Protein 2XFA (pdb70)

B-factor: mean 69.0, std 29.47, range [19.37, 211.79]

Solvent-accessible surface area: 15181 Å² total; per-residue (Å²): 157,140,50,57,19,86,21,16,120,78,1,46,120,11,3,64,61,0,69,103,126,97,54,2,28,1,0,0,1,36,16,58,133,132,114,87,0,33,26,14,5,29,6,104,51,125,151,13,96,45,20,68,53,1,1,57,20,0,62,58,43,13,79,32,73,43,0,27,0,0,0,0,5,0,9,31,73,43,153,154,39,95,106,114,64,87,18,4,0,0,3,0,8,0,56,130,6,128,78,148,36,59,140,28,6,49,16,4,40,92,26,2,42,157,81,7,115,47,41,108,71,54,13,114,0,79,19,57,29,123,84,0,75,132,63,0,76,45,50,9,107,121,128,212,137,44,78,16,97,8,26,120,68,0,43,118,19,0,59,72,0,81,97,119,110,79,6,52,0,0,0,0,61,15,72,126,107,120,84,0,25,24,53,41,62,27,115,44,135,144,2,105,53,11,72,55,2,2,79,74,0,41,103,67,18,100,26,63,58,0,30,0,0,0,0,18,0,22,35,67,40,101,45,81,29,116,55,76,47,22,2,0,0,2,0,5,0,56,119,5,152,103,180,32,49,119,31,6,46,14,0,54,72,24,0,24,176,107,10,117,38,34,65,57,53,18,124,1,74,24,62,25,124,92,0,61,136,66,0,65,49,51,6,83,123,59

Radius of gyration: 21.53 Å; Cα contacts (8 Å, |Δi|>4): 501; chains: 2; bounding box: 41×53×59 Å

InterPro domains:
  IPR002108 Actin-depolymerising factor homology domain [PF00241] (4-127)
  IPR002108 Actin-depolymerising factor homology domain [PS51263] (4-141)
  IPR002108 Actin-depolymerising factor homology domain [SM00102] (9-137)
  IPR017904 ADF/Cofilin [PTHR11913] (2-128)
  IPR017904 ADF/Cofilin [cd11286] (3-135)
  IPR029006 ADF-H/Gelsolin-like domain superfamily [G3DSA:3.40.20.10] (1-143)

Foldseek 3Di:
DDDAAAEDPVLVVVLCCCVPVVQFFKWKWAGPPLHYIGTDDTHRPSVPA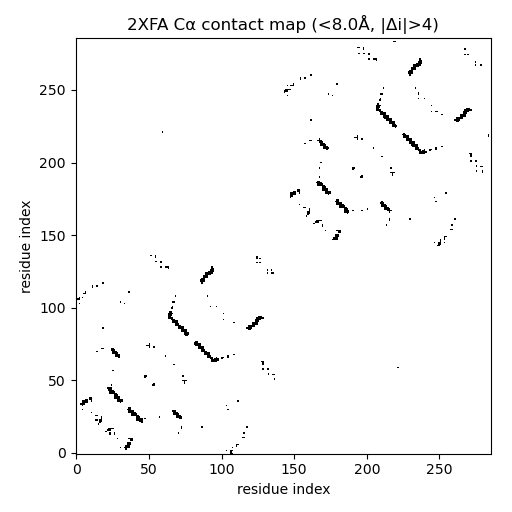DQLVVLVVVLVVDAQAAKIKMWGQGQDADVVGDGDTAIEIEIEAEPNHDPSHNVSSVVCVCNSVVSRPRHPYYYYDHYGSVCSSVVVVVVVVVD/DDADAAEDPVLQVVQVCCVPVVQFQKWKWAQPPLHHIDTDDTHNDPVCPAQLSVQVVVLVVDDQAAKIKMWGFHWADDVDDDIDTFIEIETEQEPRHDPVRNVHCVNCVCVSVVSYPGHPYYYYDYDGSVCRSVVVVVVRNVD

Secondary structure (DSSP, 8-state):
-----EE-HHHHHHHHHHHTS---SEEEEEEETTTEEEEEEEE--TT---HHHHHHHHHHT-BTTB-EEEEEEEEE--SS---EEEEEEEEE--TTS-HHHHHHHHHHHHHHHTT-TT-SEEEEE-S-GGGHHHHHHHHHHT-/-----EE-HHHHHHHHIIIII---SEEEEEEETTTEEEEEEEE--SS--SHHHHHHHHHTT-BTTB-EEEEEEEEE--SSS--EEEEEEEEE--SSS-HHHHHHHHHHHHHHHTT----SEEEEE-S-GGGHHHHHHHHHHT-

Structure (mmCIF, N/CA/C/O backbone):
data_2XFA
#
_entry.id   2XFA
#
_cell.length_a   111.580
_cell.length_b   57.900
_cell.length_c   40.490
_cell.angle_alpha   90.00
_cell.angle_beta   90.00
_cell.angle_gamma   90.00
#
_symmetry.space_group_name_H-M   'P 21 21 2'
#
loop_
_entity.id
_entity.type
_entity.pdbx_description
1 polymer 'ACTIN DEPOLYMERIZATION FACTOR 2'
2 water water
#
loop_
_atom_site.group_PDB
_atom_site.id
_atom_site.type_symbol
_atom_site.label_atom_id
_atom_site.label_alt_id
_atom_site.label_comp_id
_atom_site.label_asym_id
_atom_site.label_entity_id
_atom_site.label_seq_id
_atom_site.pdbx_PDB_ins_code
_atom_site.Cartn_x
_atom_site.Cartn_y
_atom_site.Cartn_z
_atom_site.occupancy
_atom_site.B_iso_or_equiv
_atom_site.auth_seq_id
_atom_site.auth_comp_id
_atom_site.auth_asym_id
_atom_site.auth_atom_id
_atom_site.pdbx_PDB_model_num
ATOM 1 N N . MET A 1 6 ? 32.320 16.805 15.520 1.00 125.52 1 MET A N 1
ATOM 2 C CA . MET A 1 6 ? 32.495 16.903 16.966 1.00 132.53 1 MET A CA 1
ATOM 3 C C . MET A 1 6 ? 31.147 16.829 17.688 1.00 137.10 1 MET A C 1
ATOM 4 O O . MET A 1 6 ? 30.098 16.745 17.048 1.00 132.07 1 MET A O 1
ATOM 9 N N . VAL A 1 7 ? 31.182 16.864 19.019 1.00 147.68 2 VAL A N 1
ATOM 10 C CA . VAL A 1 7 ? 29.978 16.687 19.833 1.00 150.31 2 VAL A CA 1
ATOM 11 C C . VAL A 1 7 ? 29.433 18.003 20.399 1.00 148.27 2 VAL A C 1
ATOM 12 O O . VAL A 1 7 ? 29.333 18.162 21.616 1.00 152.52 2 VAL A O 1
ATOM 16 N N . SER A 1 8 ? 29.081 18.941 19.522 1.00 140.57 3 SER A N 1
ATOM 17 C CA . SER A 1 8 ? 28.457 20.191 19.963 1.00 135.02 3 SER A CA 1
ATOM 18 C C . SER A 1 8 ? 26.934 20.061 20.042 1.00 122.89 3 SER A C 1
ATOM 19 O O . SER A 1 8 ? 26.356 19.087 19.556 1.00 120.77 3 SER A O 1
ATOM 22 N N . GLY A 1 9 ? 26.288 21.050 20.651 1.00 111.94 4 GLY A N 1
ATOM 23 C CA . GLY A 1 9 ? 24.919 20.878 21.102 1.00 103.47 4 GLY A CA 1
ATOM 24 C C . GLY A 1 9 ? 23.788 21.508 20.311 1.00 87.10 4 GLY A C 1
ATOM 25 O O . GLY A 1 9 ? 23.077 22.368 20.833 1.00 73.06 4 GLY A O 1
ATOM 26 N N . VAL A 1 10 ? 23.594 21.066 19.071 1.00 82.67 5 VAL A N 1
ATOM 27 C CA . VAL A 1 10 ? 22.439 21.508 18.292 1.00 69.38 5 VAL A CA 1
ATOM 28 C C . VAL A 1 10 ? 21.581 20.323 17.814 1.00 71.51 5 VAL A C 1
ATOM 29 O O . VAL A 1 10 ? 22.105 19.244 17.535 1.00 77.50 5 VAL A O 1
ATOM 33 N N . ASN A 1 11 ? 20.263 20.526 17.769 1.00 63.15 6 ASN A N 1
ATOM 34 C CA . ASN A 1 11 ? 19.327 19.529 17.254 1.00 58.04 6 ASN A CA 1
ATOM 35 C C . ASN A 1 11 ? 18.629 20.017 15.984 1.00 62.85 6 ASN A C 1
ATOM 36 O O . ASN A 1 11 ? 18.787 21.182 15.576 1.00 53.50 6 ASN A O 1
ATOM 41 N N . VAL A 1 12 ? 17.837 19.133 15.381 1.00 56.53 7 VAL A N 1
ATOM 42 C CA . VAL A 1 12 ? 17.244 19.394 14.071 1.00 61.56 7 VAL A CA 1
ATOM 43 C C . VAL A 1 12 ? 15.720 19.506 14.130 1.00 64.70 7 VAL A C 1
ATOM 44 O O . VAL A 1 12 ? 15.036 18.554 14.499 1.00 68.51 7 VAL A O 1
ATOM 48 N N . SER A 1 13 ? 15.196 20.662 13.738 1.00 59.24 8 SER A N 1
ATOM 49 C CA . SER A 1 13 ? 13.758 20.909 13.727 1.00 60.98 8 SER A CA 1
ATOM 50 C C . SER A 1 13 ? 13.032 20.050 12.701 1.00 63.99 8 SER A C 1
ATOM 51 O O . SER A 1 13 ? 13.522 19.850 11.594 1.00 59.37 8 SER A O 1
ATOM 54 N N . ASP A 1 14 ? 11.845 19.575 13.068 1.00 71.12 9 ASP A N 1
ATOM 55 C CA . ASP A 1 14 ? 11.067 18.670 12.220 1.00 74.37 9 ASP A CA 1
ATOM 56 C C . ASP A 1 14 ? 10.569 19.296 10.916 1.00 67.10 9 ASP A C 1
ATOM 57 O O . ASP A 1 14 ? 10.374 18.590 9.929 1.00 69.16 9 ASP A O 1
ATOM 62 N N . GLU A 1 15 ? 10.362 20.610 10.909 1.00 60.30 10 GLU A N 1
ATOM 63 C CA . GLU A 1 15 ? 10.050 21.317 9.668 1.00 64.66 10 GLU A CA 1
ATOM 64 C C . GLU A 1 15 ? 11.156 21.083 8.628 1.00 61.83 10 GLU A C 1
ATOM 65 O O . GLU A 1 15 ? 10.906 21.124 7.420 1.00 60.75 10 GLU A O 1
ATOM 71 N N . CYS A 1 16 ? 12.374 20.837 9.103 1.00 54.17 11 CYS A N 1
ATOM 72 C CA . CYS A 1 16 ? 13.518 20.660 8.212 1.00 56.14 11 CYS A CA 1
ATOM 73 C C . CYS A 1 16 ? 13.268 19.510 7.265 1.00 56.67 11 CYS A C 1
ATOM 74 O O . CYS A 1 16 ? 13.358 19.674 6.045 1.00 44.44 11 CYS A O 1
ATOM 77 N N . ILE A 1 17 ? 12.936 18.354 7.838 1.00 44.90 12 ILE A N 1
ATOM 78 C CA . ILE A 1 17 ? 12.685 17.159 7.049 1.00 52.44 12 ILE A CA 1
ATOM 79 C C . ILE A 1 17 ? 11.361 17.288 6.304 1.00 61.11 12 ILE A C 1
ATOM 80 O O . ILE A 1 17 ? 11.222 16.802 5.179 1.00 61.44 12 ILE A O 1
ATOM 85 N N . TYR A 1 18 ? 10.395 17.957 6.927 1.00 58.45 13 TYR A N 1
ATOM 86 C CA . TYR A 1 18 ? 9.125 18.229 6.271 1.00 54.78 13 TYR A CA 1
ATOM 87 C C . TYR A 1 18 ? 9.373 18.851 4.908 1.00 51.55 13 TYR A C 1
ATOM 88 O O . TYR A 1 18 ? 8.869 18.368 3.905 1.00 55.67 13 TYR A O 1
ATOM 97 N N . GLU A 1 19 ? 10.151 19.928 4.874 1.00 45.06 14 GLU A N 1
ATOM 98 C CA . GLU A 1 19 ? 10.366 20.663 3.627 1.00 50.75 14 GLU A CA 1
ATOM 99 C C . GLU A 1 19 ? 11.227 19.899 2.637 1.00 43.08 14 GLU A C 1
ATOM 100 O O . GLU A 1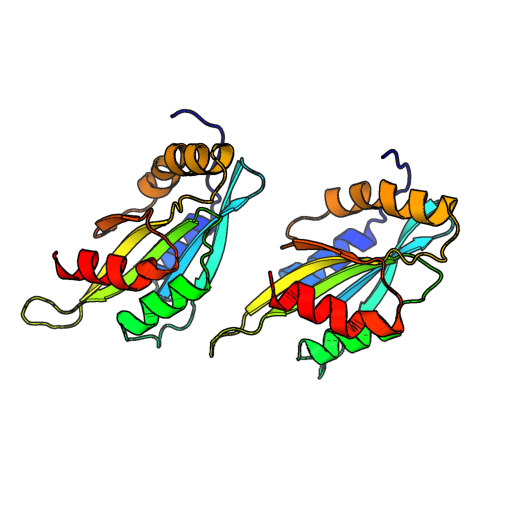 19 ? 10.971 19.919 1.428 1.00 51.79 14 GLU A O 1
ATOM 106 N N . PHE A 1 20 ? 12.255 19.231 3.139 1.00 41.11 15 PHE A N 1
ATOM 107 C CA . PHE A 1 20 ? 13.052 18.375 2.266 1.00 37.19 15 PHE A CA 1
ATOM 108 C C . PHE A 1 20 ? 12.179 17.331 1.572 1.00 37.89 15 PHE A C 1
ATOM 109 O O . PHE A 1 20 ? 12.311 17.070 0.376 1.00 47.37 15 PHE A O 1
ATOM 117 N N . ASN A 1 21 ? 11.274 16.728 2.321 1.00 44.80 16 ASN A N 1
ATOM 118 C CA . ASN A 1 21 ? 10.386 15.741 1.708 1.00 58.72 16 ASN A CA 1
ATOM 119 C C . ASN A 1 21 ? 9.466 16.379 0.663 1.00 62.12 16 ASN A C 1
ATOM 120 O O . ASN A 1 21 ? 9.225 15.803 -0.389 1.00 61.23 16 ASN A O 1
ATOM 125 N N . ARG A 1 22 ? 8.981 17.586 0.935 1.00 65.26 17 ARG A N 1
ATOM 126 C CA . ARG A 1 22 ? 8.212 18.323 -0.064 1.00 64.79 17 ARG A CA 1
ATOM 127 C C . ARG A 1 22 ? 9.043 18.608 -1.323 1.00 59.81 17 ARG A C 1
ATOM 128 O O . ARG A 1 22 ? 8.503 18.656 -2.424 1.00 63.02 17 ARG A O 1
ATOM 136 N N . LEU A 1 23 ? 10.353 18.799 -1.149 1.00 56.10 18 LEU A N 1
ATOM 137 C CA . LEU A 1 23 ? 11.287 19.009 -2.265 1.00 51.79 18 LEU A CA 1
ATOM 138 C C . LEU A 1 23 ? 11.543 17.726 -3.042 1.00 58.26 18 LEU A C 1
ATOM 139 O O . LEU A 1 23 ? 11.451 17.695 -4.270 1.00 64.02 18 LEU A O 1
ATOM 144 N N . LYS A 1 24 ? 11.898 16.686 -2.299 1.00 48.99 19 LYS A N 1
ATOM 145 C CA . LYS A 1 24 ? 12.258 15.377 -2.850 1.00 59.45 19 LYS A CA 1
ATOM 146 C C . LYS A 1 24 ? 11.068 14.657 -3.460 1.00 61.14 19 LYS A C 1
ATOM 147 O O . LYS A 1 24 ? 11.123 14.211 -4.607 1.00 65.01 19 LYS A O 1
ATOM 153 N N . VAL A 1 25 ? 9.985 14.561 -2.693 1.00 61.81 20 VAL A N 1
ATOM 154 C CA . VAL A 1 25 ? 8.820 13.782 -3.104 1.00 76.72 20 VAL A CA 1
ATOM 155 C C . VAL A 1 25 ? 7.746 14.568 -3.846 1.00 80.80 20 VAL A C 1
ATOM 156 O O . VAL A 1 25 ? 7.264 14.128 -4.887 1.00 81.63 20 VAL A O 1
ATOM 160 N N . LYS A 1 26 ? 7.370 15.723 -3.306 1.00 86.11 21 LYS A N 1
ATOM 161 C CA . LYS A 1 26 ? 6.287 16.520 -3.882 1.00 93.15 21 LYS A CA 1
ATOM 162 C C . LYS A 1 26 ? 6.784 17.632 -4.806 1.00 93.18 21 LYS A C 1
ATOM 163 O O . LYS A 1 26 ? 5.985 18.373 -5.372 1.00 97.86 21 LYS A O 1
ATOM 169 N N . HIS A 1 27 ? 8.101 17.753 -4.943 1.00 87.59 22 HIS A N 1
ATOM 170 C CA . HIS A 1 27 ? 8.695 18.706 -5.877 1.00 88.45 22 HIS A CA 1
ATOM 171 C C . HIS A 1 27 ? 8.118 20.112 -5.766 1.00 86.13 22 HIS A C 1
ATOM 172 O O . HIS A 1 27 ? 8.065 20.843 -6.755 1.00 87.86 22 HIS A O 1
ATOM 179 N N . LEU A 1 28 ? 7.697 20.494 -4.565 1.00 84.82 23 LEU A N 1
ATOM 180 C CA . LEU A 1 28 ? 7.079 21.801 -4.358 1.00 84.76 23 LEU A CA 1
ATOM 181 C C . LEU A 1 28 ? 8.109 22.869 -3.989 1.00 80.37 23 LEU A C 1
ATOM 182 O O . LEU A 1 28 ? 7.794 24.058 -3.947 1.00 81.78 23 LEU A O 1
ATOM 187 N N . ASN A 1 29 ? 9.336 22.436 -3.718 1.00 68.57 24 ASN A N 1
ATOM 188 C CA . ASN A 1 29 ? 10.433 23.352 -3.420 1.00 55.51 24 ASN A CA 1
ATOM 189 C C . ASN A 1 29 ? 11.556 23.099 -4.403 1.00 52.27 24 ASN A C 1
ATOM 190 O O . ASN A 1 29 ? 11.841 21.950 -4.728 1.00 52.56 24 ASN A O 1
ATOM 195 N N . LYS A 1 30 ? 12.204 24.156 -4.871 1.00 46.27 25 LYS A N 1
ATOM 196 C CA . LYS A 1 30 ? 13.372 23.988 -5.722 1.00 48.23 25 LYS A CA 1
ATOM 197 C C . LYS A 1 30 ? 14.674 23.950 -4.915 1.00 44.34 25 LYS A C 1
ATOM 198 O O . LYS A 1 30 ? 15.617 23.270 -5.295 1.00 40.85 25 LYS A O 1
ATOM 204 N N . TYR A 1 31 ? 14.742 24.730 -3.837 1.00 38.26 26 TYR A N 1
ATOM 205 C CA . TYR A 1 31 ? 15.867 24.664 -2.936 1.00 31.93 26 TYR A CA 1
ATOM 206 C C . TYR A 1 31 ? 15.447 25.098 -1.559 1.00 32.36 26 TYR A C 1
ATOM 207 O O . TYR A 1 31 ? 14.441 25.759 -1.388 1.00 30.26 26 TYR A O 1
ATOM 216 N N . ILE A 1 32 ? 16.209 24.671 -0.571 1.00 27.66 27 ILE A N 1
ATOM 217 C CA . ILE A 1 32 ? 15.922 25.030 0.803 1.00 27.44 27 ILE A CA 1
ATOM 218 C C . ILE A 1 32 ? 17.256 25.461 1.334 1.00 33.12 27 ILE A C 1
ATOM 219 O O . ILE A 1 32 ? 18.257 24.838 1.006 1.00 30.77 27 ILE A O 1
ATOM 224 N N . ILE A 1 33 ? 17.273 26.547 2.109 1.00 28.38 28 ILE A N 1
ATOM 225 C CA . ILE A 1 33 ? 18.463 26.942 2.835 1.00 22.58 28 ILE A CA 1
ATOM 226 C C . ILE A 1 33 ? 18.129 26.811 4.324 1.00 31.35 28 ILE A C 1
ATOM 227 O O . ILE A 1 33 ? 17.073 27.238 4.751 1.00 29.73 28 ILE A O 1
ATOM 232 N N . TYR A 1 34 ? 19.014 26.176 5.088 1.00 27.42 29 TYR A N 1
ATOM 233 C CA . TYR A 1 34 ? 18.808 25.940 6.512 1.00 30.20 29 TYR A CA 1
ATOM 234 C C . TYR A 1 34 ? 19.845 26.710 7.280 1.00 32.49 29 TYR A C 1
ATOM 235 O O . TYR A 1 34 ? 20.937 26.943 6.766 1.00 26.22 29 TYR A O 1
ATOM 244 N N . LYS A 1 35 ? 19.555 27.031 8.539 1.00 30.91 30 LYS A N 1
ATOM 245 C CA . LYS A 1 35 ? 20.552 27.689 9.346 1.00 30.07 30 LYS A CA 1
ATOM 246 C C . LYS A 1 35 ? 20.445 27.217 10.782 1.00 34.85 30 LYS A C 1
ATOM 247 O O . LYS A 1 35 ? 19.460 26.602 11.177 1.00 36.70 30 LYS A O 1
ATOM 253 N N . ILE A 1 36 ? 21.471 27.491 11.569 1.00 35.89 31 ILE A N 1
ATOM 254 C CA . ILE A 1 36 ? 21.369 27.221 12.999 1.00 38.46 31 ILE A CA 1
ATOM 255 C C . ILE A 1 36 ? 20.868 28.474 13.694 1.00 42.94 31 ILE A C 1
ATOM 256 O O . ILE A 1 36 ? 21.515 29.517 13.672 1.00 45.77 31 ILE A O 1
ATOM 261 N N . GLU A 1 37 ? 19.686 28.372 14.274 1.00 40.04 32 GLU A N 1
ATOM 262 C CA . GLU A 1 37 ? 19.110 29.482 15.007 1.00 55.78 32 GLU A CA 1
ATOM 263 C C . GLU A 1 37 ? 19.495 29.426 16.474 1.00 61.60 32 GLU A C 1
ATOM 264 O O . GLU A 1 37 ? 19.440 28.371 17.107 1.00 57.14 32 GLU A O 1
ATOM 270 N N . ASN A 1 38 ? 19.880 30.579 17.013 1.00 74.94 33 ASN A N 1
ATOM 271 C CA . ASN A 1 38 ? 20.240 30.696 18.419 1.00 77.14 33 ASN A CA 1
ATOM 272 C C . ASN A 1 38 ? 21.223 29.633 18.888 1.00 69.66 33 ASN A C 1
ATOM 273 O O . ASN A 1 38 ? 21.266 29.297 20.071 1.00 72.51 33 ASN A O 1
ATOM 278 N N . LEU A 1 39 ? 21.993 29.100 17.943 1.00 67.90 34 LEU A N 1
ATOM 279 C CA . LEU A 1 39 ? 23.103 28.202 18.237 1.00 61.85 34 LEU A CA 1
ATOM 280 C C . LEU A 1 39 ? 22.682 26.839 18.756 1.00 67.60 34 LEU A C 1
ATOM 281 O O . LEU A 1 39 ? 23.482 26.161 19.395 1.00 80.98 34 LEU A O 1
ATOM 286 N N . GLU A 1 40 ? 21.445 26.425 18.504 1.00 67.74 35 GLU A N 1
ATOM 287 C CA . GLU A 1 40 ? 21.008 25.149 19.066 1.00 77.44 35 GLU A CA 1
ATOM 288 C C . GLU A 1 40 ? 19.900 24.418 18.301 1.00 65.79 35 GLU A C 1
ATOM 289 O O . GLU A 1 40 ? 19.466 23.342 18.708 1.00 68.75 35 GLU A O 1
ATOM 295 N N . LYS A 1 41 ? 19.438 24.985 17.197 1.00 50.47 36 LYS A N 1
ATOM 296 C CA . LYS A 1 41 ? 18.350 24.353 16.469 1.00 40.38 36 LYS A CA 1
ATOM 297 C C . LYS A 1 41 ? 18.541 24.606 14.986 1.00 41.46 36 LYS A C 1
ATOM 298 O O . LYS A 1 41 ? 18.632 25.752 14.578 1.00 39.48 36 LYS A O 1
ATOM 304 N N . ILE A 1 42 ? 18.594 23.555 14.170 1.00 35.03 37 ILE A N 1
ATOM 305 C CA . ILE A 1 42 ? 18.713 23.775 12.729 1.00 33.13 37 ILE A CA 1
ATOM 306 C C . ILE A 1 42 ? 17.321 24.070 12.216 1.00 41.77 37 ILE A C 1
ATOM 307 O O . ILE A 1 42 ? 16.388 23.333 12.516 1.00 41.01 37 ILE A O 1
ATOM 312 N N . VAL A 1 43 ? 17.172 25.182 11.499 1.00 37.31 38 VAL A N 1
ATOM 313 C CA . VAL A 1 43 ? 15.854 25.621 11.026 1.00 40.23 38 VAL A CA 1
ATOM 314 C C . VAL A 1 43 ? 15.866 26.034 9.531 1.00 31.30 38 VAL A C 1
ATOM 315 O O . VAL A 1 43 ? 16.923 26.280 8.962 1.00 33.75 38 VAL A O 1
ATOM 319 N N . VAL A 1 44 ? 14.692 26.086 8.912 1.00 31.27 39 VAL A N 1
ATOM 320 C CA . VAL A 1 44 ? 14.539 26.555 7.542 1.00 39.28 39 VAL A CA 1
ATOM 321 C C . VAL A 1 44 ? 14.734 28.071 7.467 1.00 47.14 39 VAL A C 1
ATOM 322 O O . VAL A 1 44 ? 14.064 28.829 8.166 1.00 49.09 39 VAL A O 1
ATOM 326 N N . ASP A 1 45 ? 15.660 28.514 6.631 1.00 40.27 40 ASP A N 1
ATOM 327 C CA . ASP A 1 45 ? 15.911 29.935 6.472 1.00 37.28 40 ASP A CA 1
ATOM 328 C C . ASP A 1 45 ? 15.165 30.482 5.249 1.00 45.19 40 ASP A C 1
ATOM 329 O O . ASP A 1 45 ? 14.537 31.536 5.310 1.00 47.87 40 ASP A O 1
ATOM 334 N N . VAL A 1 46 ? 15.237 29.751 4.141 1.00 41.48 41 VAL A N 1
ATOM 335 C CA . VAL A 1 46 ? 14.639 30.180 2.881 1.00 42.68 41 VAL A CA 1
ATOM 336 C C . VAL A 1 46 ? 14.097 28.978 2.132 1.00 45.46 41 VAL A C 1
ATOM 337 O O . VAL A 1 46 ? 14.701 27.886 2.154 1.00 39.54 41 VAL A O 1
ATOM 341 N N . LEU A 1 47 ? 12.969 29.186 1.462 1.00 38.65 42 LEU A N 1
ATOM 342 C CA . LEU A 1 47 ? 12.375 28.189 0.583 1.00 47.88 42 LEU A CA 1
ATOM 343 C C . LEU A 1 47 ? 12.092 28.812 -0.769 1.00 52.70 42 LEU A C 1
ATOM 344 O O . LEU A 1 47 ? 11.404 29.824 -0.845 1.00 58.80 42 LEU A O 1
ATOM 349 N N . GLU A 1 48 ? 12.593 28.212 -1.840 1.00 39.27 43 GLU A N 1
ATOM 350 C CA . GLU A 1 48 ? 12.193 28.642 -3.174 1.00 46.59 43 GLU A CA 1
ATOM 351 C C . GLU A 1 48 ? 11.077 27.751 -3.690 1.00 59.92 43 GLU A C 1
ATOM 352 O O . GLU A 1 48 ? 11.308 26.589 -4.012 1.00 58.42 43 GLU A O 1
ATOM 358 N N . HIS A 1 49 ? 9.870 28.310 -3.760 1.00 72.85 44 HIS A N 1
ATOM 359 C CA . HIS A 1 49 ? 8.677 27.595 -4.214 1.00 81.16 44 HIS A CA 1
ATOM 360 C C . HIS A 1 49 ? 8.508 27.599 -5.733 1.00 83.65 44 HIS A C 1
ATOM 361 O O . HIS A 1 49 ? 7.641 26.901 -6.262 1.00 90.39 44 HIS A O 1
ATOM 368 N N . ASP A 1 50 ? 9.307 28.399 -6.433 1.00 76.98 45 ASP A N 1
ATOM 369 C CA . ASP A 1 50 ? 9.158 28.538 -7.879 1.00 79.19 45 ASP A CA 1
ATOM 370 C C . ASP A 1 50 ? 9.558 27.264 -8.620 1.00 83.89 45 ASP A C 1
ATOM 371 O O . ASP A 1 50 ? 10.681 27.142 -9.115 1.00 79.23 45 ASP A O 1
ATOM 376 N N . MET A 1 51 ? 8.627 26.319 -8.697 1.00 96.14 46 MET A N 1
ATOM 377 C CA . MET A 1 51 ? 8.868 25.056 -9.385 1.00 101.55 46 MET A CA 1
ATOM 378 C C . MET A 1 51 ? 8.980 25.270 -10.899 1.00 110.08 46 MET A C 1
ATOM 379 O O . MET A 1 51 ? 9.170 24.321 -11.663 1.00 106.03 46 MET A O 1
ATOM 384 N N . GLU A 1 52 ? 8.872 26.527 -11.322 1.00 119.87 47 GLU A N 1
ATOM 385 C CA . GLU A 1 52 ? 9.076 26.891 -12.722 1.00 128.70 47 GLU A CA 1
ATOM 386 C C . GLU A 1 52 ? 10.442 27.543 -12.944 1.00 124.06 47 GLU A C 1
ATOM 387 O O . GLU A 1 52 ? 10.625 28.341 -13.864 1.00 127.85 47 GLU A O 1
ATOM 393 N N . LEU A 1 53 ? 11.394 27.198 -12.084 1.00 115.78 48 LEU A N 1
ATOM 394 C CA . LEU A 1 53 ? 12.777 27.619 -12.246 1.00 105.66 48 LEU A CA 1
ATOM 395 C C . LEU A 1 53 ? 13.525 26.444 -12.868 1.00 102.99 48 LEU A C 1
ATOM 396 O O . LEU A 1 53 ? 13.538 25.345 -12.316 1.00 98.72 48 LEU A O 1
ATOM 401 N N . THR A 1 54 ? 14.145 26.674 -14.017 1.00 104.32 49 THR A N 1
ATOM 402 C CA . THR A 1 54 ? 14.587 25.575 -14.861 1.00 100.24 49 THR A CA 1
ATOM 403 C C . THR A 1 54 ? 16.090 25.559 -15.087 1.00 95.15 49 THR A C 1
ATOM 404 O O . THR A 1 54 ? 16.693 24.500 -15.220 1.00 94.87 49 THR A O 1
ATOM 408 N N . SER A 1 55 ? 16.685 26.744 -15.150 1.00 91.33 50 SER A N 1
ATOM 409 C CA . SER A 1 55 ? 18.105 26.887 -15.444 1.00 80.77 50 SER A CA 1
ATOM 410 C C . SER A 1 55 ? 18.960 26.511 -14.231 1.00 70.38 50 SER A C 1
ATOM 411 O O . SER A 1 55 ? 18.643 26.891 -13.112 1.00 64.05 50 SER A O 1
ATOM 414 N N . LEU A 1 56 ? 20.043 25.773 -14.454 1.00 65.01 51 LEU A N 1
ATOM 415 C CA . LEU A 1 56 ? 20.998 25.469 -13.393 1.00 56.84 51 LEU A CA 1
ATOM 416 C C . LEU A 1 56 ? 21.693 26.748 -12.937 1.00 53.67 51 LEU A C 1
ATOM 417 O O . LEU A 1 56 ? 21.737 27.092 -11.750 1.00 50.06 51 LEU A O 1
ATOM 422 N N . ASP A 1 57 ? 22.260 27.437 -13.906 1.00 60.72 52 ASP A N 1
ATOM 423 C CA . ASP A 1 57 ? 22.912 28.702 -13.671 1.00 64.98 52 ASP A CA 1
ATOM 424 C C . ASP A 1 57 ? 21.967 29.661 -12.982 1.00 60.17 52 ASP A C 1
ATOM 425 O O . ASP A 1 57 ? 22.365 30.356 -12.055 1.00 52.80 52 ASP A O 1
ATOM 430 N N . ASN A 1 58 ? 20.703 29.662 -13.379 1.00 57.02 53 ASN A N 1
ATOM 431 C CA . ASN A 1 58 ? 19.759 30.514 -12.676 1.00 58.83 53 ASN A CA 1
ATOM 432 C C . ASN A 1 58 ? 19.509 30.041 -11.257 1.00 51.89 53 ASN A C 1
ATOM 433 O O . ASN A 1 58 ? 19.316 30.847 -10.353 1.00 52.13 53 ASN A O 1
ATOM 438 N N . ILE A 1 59 ? 19.512 28.737 -11.024 1.00 41.13 54 ILE A N 1
ATOM 439 C CA . ILE A 1 59 ? 19.226 28.318 -9.667 1.00 40.73 54 ILE A CA 1
ATOM 440 C C . ILE A 1 59 ? 20.411 28.648 -8.739 1.00 34.99 54 ILE A C 1
ATOM 441 O O . ILE A 1 59 ? 20.219 29.114 -7.625 1.00 40.49 54 ILE A O 1
ATOM 446 N N . ILE A 1 60 ? 21.624 28.405 -9.223 1.00 38.53 55 ILE A N 1
ATOM 447 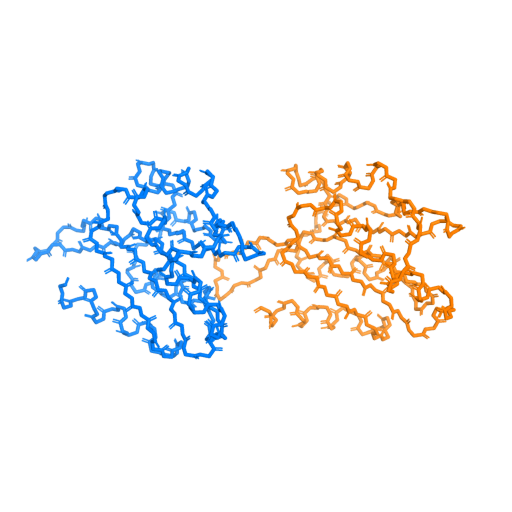C CA . ILE A 1 60 ? 22.863 28.741 -8.535 1.00 40.56 55 ILE A CA 1
ATOM 448 C C . ILE A 1 60 ? 22.922 30.257 -8.240 1.00 38.84 55 ILE A C 1
ATOM 449 O O . ILE A 1 60 ? 23.297 30.666 -7.140 1.00 34.67 55 ILE A O 1
ATOM 454 N N . MET A 1 61 ? 22.495 31.071 -9.201 1.00 36.90 56 MET A N 1
ATOM 455 C CA . MET A 1 61 ? 22.439 32.523 -8.990 1.00 37.59 56 MET A CA 1
ATOM 456 C C . MET A 1 61 ? 21.476 32.888 -7.863 1.00 48.86 56 MET A C 1
ATOM 457 O O . MET A 1 61 ? 21.804 33.697 -6.979 1.00 44.78 56 MET A O 1
ATOM 462 N N . ARG A 1 62 ? 20.292 32.282 -7.881 1.00 44.94 57 ARG A N 1
ATOM 463 C CA . ARG A 1 62 ? 19.295 32.546 -6.845 1.00 47.77 57 ARG A CA 1
ATOM 464 C C . ARG A 1 62 ? 19.775 32.117 -5.459 1.00 43.25 57 ARG A C 1
ATOM 465 O O . ARG A 1 62 ? 19.558 32.807 -4.473 1.00 40.77 57 ARG A O 1
ATOM 473 N N . ILE A 1 63 ? 20.425 30.964 -5.381 1.00 36.23 58 ILE A N 1
ATOM 474 C CA . ILE A 1 63 ? 20.961 30.516 -4.105 1.00 35.57 58 ILE A CA 1
ATOM 475 C C . ILE A 1 63 ? 22.008 31.485 -3.614 1.00 34.28 58 ILE A C 1
ATOM 476 O O . ILE A 1 63 ? 22.009 31.853 -2.455 1.00 36.11 58 ILE A O 1
ATOM 481 N N . LYS A 1 64 ? 22.890 31.895 -4.516 1.00 35.06 59 LYS A N 1
ATOM 482 C CA . LYS A 1 64 ? 23.997 32.767 -4.158 1.00 34.38 59 LYS A CA 1
ATOM 483 C C . LYS A 1 64 ? 23.491 34.086 -3.572 1.00 37.70 59 LYS A C 1
ATOM 484 O O . LYS A 1 64 ? 24.046 34.604 -2.610 1.00 38.67 59 LYS A O 1
ATOM 490 N N . ASN A 1 65 ? 22.414 34.610 -4.129 1.00 32.46 60 ASN A N 1
ATOM 491 C CA . ASN A 1 65 ? 21.903 35.890 -3.659 1.00 37.15 60 ASN A CA 1
ATOM 492 C C . ASN A 1 65 ? 21.352 35.793 -2.242 1.00 33.35 60 ASN A C 1
ATOM 493 O O . ASN A 1 65 ? 21.146 36.808 -1.601 1.00 40.43 60 ASN A O 1
ATOM 498 N N . ASN A 1 66 ? 21.145 34.568 -1.751 1.00 31.04 61 ASN A N 1
ATOM 499 C CA . ASN A 1 66 ? 20.708 34.345 -0.361 1.00 38.49 61 ASN A CA 1
ATOM 500 C C . ASN A 1 66 ? 21.839 34.077 0.626 1.00 38.55 61 ASN A C 1
ATOM 501 O O . ASN A 1 66 ? 21.587 33.853 1.808 1.00 41.76 61 ASN A O 1
ATOM 506 N N . LEU A 1 67 ? 23.076 34.078 0.148 1.00 35.55 62 LEU A N 1
ATOM 507 C CA . LEU A 1 67 ? 24.220 33.754 0.992 1.00 32.44 62 LEU A CA 1
ATOM 508 C C . LEU A 1 67 ? 25.057 34.985 1.285 1.00 36.55 62 LEU A C 1
ATOM 509 O O . LEU A 1 67 ? 24.959 35.981 0.578 1.00 38.25 62 LEU A O 1
ATOM 514 N N . LYS A 1 68 ? 25.905 34.916 2.308 1.00 35.56 63 LYS A N 1
ATOM 515 C CA . LYS A 1 68 ? 26.809 36.036 2.614 1.00 38.00 63 LYS A CA 1
ATOM 516 C C . LYS A 1 68 ? 28.203 35.516 2.898 1.00 32.68 63 LYS A C 1
ATOM 517 O O . LYS A 1 68 ? 28.380 34.362 3.240 1.00 32.77 63 LYS A O 1
ATOM 523 N N . ASN A 1 69 ? 29.186 36.390 2.817 1.00 32.20 64 ASN A N 1
ATOM 524 C CA . ASN A 1 69 ? 30.556 36.004 3.083 1.00 32.22 64 ASN A CA 1
ATOM 525 C C . ASN A 1 69 ? 30.810 35.737 4.561 1.00 41.39 64 ASN A C 1
ATOM 526 O O . ASN A 1 69 ? 31.884 35.322 4.940 1.00 42.85 64 ASN A O 1
ATOM 531 N N . THR A 1 70 ? 29.844 36.039 5.413 1.00 35.32 65 THR A N 1
ATOM 532 C CA . THR A 1 70 ? 30.127 36.076 6.839 1.00 36.03 65 THR A CA 1
ATOM 533 C C . THR A 1 70 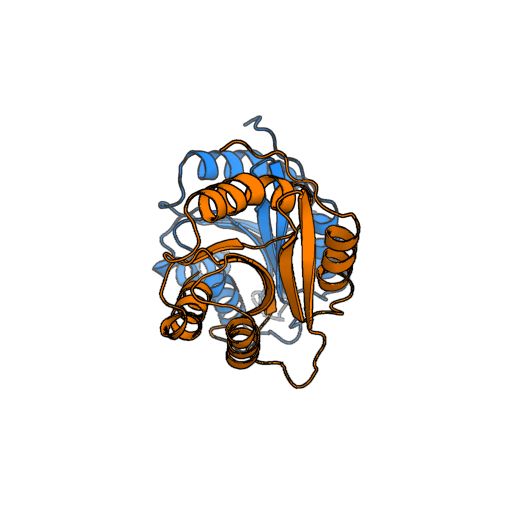? 29.239 35.110 7.620 1.00 33.29 65 THR A C 1
ATOM 534 O O . THR A 1 70 ? 29.228 35.143 8.847 1.00 46.00 65 THR A O 1
ATOM 538 N N . GLU A 1 71 ? 28.462 34.287 6.926 1.00 31.73 66 GLU A N 1
ATOM 539 C CA . GLU A 1 71 ? 27.674 33.276 7.612 1.00 34.26 66 GLU A CA 1
ATOM 540 C C . GLU A 1 71 ? 27.530 31.933 6.902 1.00 32.61 66 GLU A C 1
ATOM 541 O O . GLU A 1 71 ? 27.280 31.872 5.702 1.00 31.92 66 GLU A O 1
ATOM 547 N N . CYS A 1 72 ? 27.659 30.863 7.686 1.00 30.86 67 CYS A N 1
ATOM 548 C CA . CYS A 1 72 ? 27.463 29.496 7.200 1.00 28.73 67 CYS A CA 1
ATOM 549 C C . CYS A 1 72 ? 26.000 29.134 6.951 1.00 28.03 67 CYS A C 1
ATOM 550 O O . CYS A 1 72 ? 25.101 29.575 7.666 1.00 30.55 67 CYS A O 1
ATOM 553 N N . ARG A 1 73 ? 25.770 28.338 5.906 1.00 26.78 68 ARG A N 1
ATOM 554 C CA . ARG A 1 73 ? 24.456 27.784 5.606 1.00 19.37 68 ARG A CA 1
ATOM 555 C C . ARG A 1 73 ? 24.541 26.321 5.124 1.00 27.85 68 ARG A C 1
ATOM 556 O O . ARG A 1 73 ? 25.557 25.897 4.619 1.00 22.53 68 ARG A O 1
ATOM 564 N N . TYR A 1 74 ? 23.453 25.572 5.276 1.00 27.22 69 TYR A N 1
ATOM 565 C CA . TYR A 1 74 ? 23.302 24.315 4.549 1.00 27.60 69 TYR A CA 1
ATOM 566 C C . TYR A 1 74 ? 22.294 24.576 3.460 1.00 22.64 69 TYR A C 1
ATOM 567 O O . TYR A 1 74 ? 21.253 25.193 3.694 1.00 28.62 69 TYR A O 1
ATOM 576 N N . ILE A 1 75 ? 22.591 24.126 2.264 1.00 22.63 70 ILE A N 1
ATOM 577 C CA . ILE A 1 75 ? 21.637 24.272 1.191 1.00 22.77 70 ILE A CA 1
ATOM 578 C C . ILE A 1 75 ? 21.311 22.892 0.603 1.00 31.11 70 ILE A C 1
ATOM 579 O O . ILE A 1 75 ? 22.212 22.096 0.336 1.00 27.39 70 ILE A O 1
ATOM 584 N N . ILE A 1 76 ? 20.025 22.615 0.440 1.00 25.06 71 ILE A N 1
ATOM 585 C CA . ILE A 1 76 ? 19.594 21.496 -0.364 1.00 30.18 71 ILE A CA 1
ATOM 586 C C . ILE A 1 76 ? 18.954 22.039 -1.649 1.00 33.82 71 ILE A C 1
ATOM 587 O O . ILE A 1 76 ? 18.049 22.867 -1.583 1.00 34.07 71 ILE A O 1
ATOM 592 N N . ALA A 1 77 ? 19.419 21.554 -2.800 1.00 29.89 72 ALA A N 1
ATOM 593 C CA . ALA A 1 77 ? 18.954 22.017 -4.096 1.00 26.77 72 ALA A CA 1
ATOM 594 C C . ALA A 1 77 ? 18.650 20.851 -5.028 1.00 31.99 72 ALA A C 1
ATOM 595 O O . ALA A 1 77 ? 19.446 19.934 -5.156 1.00 37.57 72 ALA A O 1
ATOM 597 N N . ASP A 1 78 ? 17.510 20.918 -5.703 1.00 37.83 73 ASP A N 1
ATOM 598 C CA . ASP A 1 78 ? 17.161 19.958 -6.755 1.00 34.62 73 ASP A CA 1
ATOM 599 C C . ASP A 1 78 ? 17.694 20.483 -8.087 1.00 46.99 73 ASP A C 1
ATOM 600 O O . ASP A 1 78 ? 17.052 21.305 -8.735 1.00 51.65 73 ASP A O 1
ATOM 605 N N . MET A 1 79 ? 18.885 20.036 -8.471 1.00 43.81 74 MET A N 1
ATOM 606 C CA . MET A 1 79 ? 19.573 20.570 -9.643 1.00 43.87 74 MET A CA 1
ATOM 607 C C . MET A 1 79 ? 19.155 19.875 -10.931 1.00 54.97 74 MET A C 1
ATOM 608 O O . MET A 1 79 ? 19.212 18.654 -11.020 1.00 51.25 74 MET A O 1
ATOM 613 N N . PRO A 1 80 ? 18.746 20.656 -11.943 1.00 60.03 75 PRO A N 1
ATOM 614 C CA . PRO A 1 80 ? 18.354 20.101 -13.243 1.00 64.87 75 PRO A CA 1
ATOM 615 C C . PRO A 1 80 ? 19.584 19.743 -14.058 1.00 67.26 75 PRO A C 1
ATOM 616 O O . PRO A 1 80 ? 20.203 20.629 -14.645 1.00 75.75 75 PRO A O 1
ATOM 620 N N . ILE A 1 81 ? 19.929 18.464 -14.112 1.00 65.71 76 ILE A N 1
ATOM 621 C CA . ILE A 1 81 ? 21.182 18.075 -14.738 1.00 68.67 76 ILE A CA 1
ATOM 622 C C . ILE A 1 81 ? 21.048 17.029 -15.851 1.00 75.48 76 ILE A C 1
ATOM 623 O O . ILE A 1 81 ? 20.629 15.891 -15.621 1.00 74.42 76 ILE A O 1
ATOM 628 N N . PRO A 1 82 ? 21.419 17.424 -17.072 1.00 83.64 77 PRO A N 1
ATOM 629 C CA . PRO A 1 82 ? 21.301 16.534 -18.227 1.00 97.37 77 PRO A CA 1
ATOM 630 C C . PRO A 1 82 ? 22.303 15.388 -18.153 1.00 109.20 77 PRO A C 1
ATOM 631 O O . PRO A 1 82 ? 23.467 15.595 -17.800 1.00 106.37 77 PRO A O 1
ATOM 635 N N . THR A 1 83 ? 21.836 14.185 -18.471 1.00 122.64 78 THR A N 1
ATOM 636 C CA . THR A 1 83 ? 22.701 13.014 -18.544 1.00 133.03 78 THR A CA 1
ATOM 637 C C . THR A 1 83 ? 23.807 13.258 -19.567 1.00 141.62 78 THR A C 1
ATOM 638 O O . THR A 1 83 ? 23.792 14.273 -20.269 1.00 142.09 78 THR A O 1
ATOM 642 N N . PRO A 1 84 ? 24.783 12.339 -19.654 1.00 138.55 79 PRO A N 1
ATOM 643 C CA . PRO A 1 84 ? 25.737 12.469 -20.759 1.00 143.23 79 PRO A CA 1
ATOM 644 C C . PRO A 1 84 ? 25.025 12.281 -22.096 1.00 153.16 79 PRO A C 1
ATOM 645 O O . PRO A 1 84 ? 25.676 12.026 -23.108 1.00 159.55 79 PRO A O 1
ATOM 649 N N . GLU A 1 85 ? 23.698 12.410 -22.086 1.00 154.63 80 GLU A N 1
ATOM 650 C CA . GLU A 1 85 ? 22.882 12.291 -23.294 1.00 159.80 80 GLU A CA 1
ATOM 651 C C . GLU A 1 85 ? 22.553 13.663 -23.913 1.00 156.81 80 GLU A C 1
ATOM 652 O O . GLU A 1 85 ? 23.011 13.958 -25.012 1.00 162.89 80 GLU A O 1
ATOM 658 N N . GLY A 1 86 ? 21.794 14.513 -23.221 1.00 146.32 81 GLY A N 1
ATOM 659 C CA . GLY A 1 86 ? 21.280 14.241 -21.894 1.00 136.56 81 GLY A CA 1
ATOM 660 C C . GLY A 1 86 ? 19.824 14.633 -21.733 1.00 132.32 81 GLY A C 1
ATOM 661 O O . GLY A 1 86 ? 19.389 15.667 -22.243 1.00 125.83 81 GLY A O 1
ATOM 662 N N . VAL A 1 87 ? 19.069 13.793 -21.029 1.00 136.03 82 VAL A N 1
ATOM 663 C CA . VAL A 1 87 ? 17.684 14.091 -20.677 1.00 134.23 82 VAL A CA 1
ATOM 664 C C . VAL A 1 87 ? 17.622 14.618 -19.245 1.00 123.67 82 VAL A C 1
ATOM 665 O O . VAL A 1 87 ? 17.754 13.850 -18.293 1.00 122.35 82 VAL A O 1
ATOM 669 N N . LEU A 1 88 ? 17.424 15.926 -19.104 1.00 117.81 83 LEU A N 1
ATOM 670 C CA . LEU A 1 88 ? 17.431 16.593 -17.796 1.00 112.45 83 LEU A CA 1
ATOM 671 C C . LEU A 1 88 ? 16.887 15.740 -16.652 1.00 100.80 83 LEU A C 1
ATOM 672 O O . LEU A 1 88 ? 15.675 15.589 -16.498 1.00 103.58 83 LEU A O 1
ATOM 677 N N . ARG A 1 89 ? 17.794 15.187 -15.855 1.00 85.48 84 ARG A N 1
ATOM 678 C CA . ARG A 1 89 ? 17.414 14.466 -14.657 1.00 77.31 84 ARG A CA 1
ATOM 679 C C . ARG A 1 89 ? 17.707 15.351 -13.458 1.00 70.53 84 ARG A C 1
ATOM 680 O O . ARG A 1 89 ? 18.794 15.930 -13.369 1.00 59.33 84 ARG A O 1
ATOM 688 N N . ASP A 1 90 ? 16.739 15.446 -12.544 1.00 62.92 85 ASP A N 1
ATOM 689 C CA . ASP A 1 90 ? 16.894 16.201 -11.299 1.00 58.59 85 ASP A CA 1
ATOM 690 C C . ASP A 1 90 ? 17.717 15.437 -10.269 1.00 61.06 85 ASP A C 1
ATOM 691 O O . ASP A 1 90 ? 17.371 14.303 -9.909 1.00 63.91 85 ASP A O 1
ATOM 696 N N . ARG A 1 91 ? 18.790 16.064 -9.783 1.00 48.30 86 ARG A N 1
ATOM 697 C CA . ARG A 1 91 ? 19.675 15.457 -8.771 1.00 38.79 86 ARG A CA 1
ATOM 698 C C . ARG A 1 91 ? 19.669 16.304 -7.506 1.00 41.65 86 ARG A C 1
ATOM 699 O O . ARG A 1 91 ? 19.712 17.533 -7.574 1.00 44.14 86 ARG A O 1
ATOM 707 N N . ILE A 1 92 ? 19.651 15.661 -6.349 1.00 36.21 87 ILE A N 1
ATOM 708 C CA . ILE A 1 92 ? 19.620 16.412 -5.106 1.00 37.50 87 ILE A CA 1
ATOM 709 C C . ILE A 1 92 ? 21.027 16.643 -4.597 1.00 33.17 87 ILE A C 1
ATOM 710 O O . ILE A 1 92 ? 21.753 15.694 -4.325 1.00 38.30 87 ILE A O 1
ATOM 715 N N . TYR A 1 93 ? 21.430 17.906 -4.515 1.00 29.39 88 TYR A N 1
ATOM 716 C CA . TYR A 1 93 ? 22.748 18.246 -3.985 1.00 26.93 88 TYR A CA 1
ATOM 717 C C . TYR A 1 93 ? 22.580 18.790 -2.580 1.00 28.15 88 TYR A C 1
ATOM 718 O O . TYR A 1 93 ? 21.637 19.515 -2.311 1.00 32.57 88 TYR A O 1
ATOM 727 N N . PHE A 1 94 ? 23.516 18.471 -1.702 1.00 26.71 89 PHE A N 1
ATOM 728 C CA . PHE A 1 94 ? 23.542 19.063 -0.378 1.00 26.50 89 PHE A CA 1
ATOM 729 C C . PHE A 1 94 ? 24.816 19.908 -0.331 1.00 27.34 89 PHE A C 1
ATOM 730 O O . PHE A 1 94 ? 25.884 19.426 -0.674 1.00 29.65 89 PHE A O 1
ATOM 738 N N . ILE A 1 95 ? 24.702 21.171 0.060 1.00 26.04 90 ILE A N 1
ATOM 739 C CA . ILE A 1 95 ? 25.859 22.052 0.002 1.00 33.88 90 ILE A CA 1
ATOM 740 C C . ILE A 1 95 ? 26.068 22.669 1.359 1.00 36.83 90 ILE A C 1
ATOM 741 O O . ILE A 1 95 ? 25.146 23.220 1.947 1.00 33.81 90 ILE A O 1
ATOM 746 N N . PHE A 1 96 ? 27.279 22.542 1.865 1.00 35.39 91 PHE A N 1
ATOM 747 C CA . PHE A 1 96 ? 27.645 23.192 3.100 1.00 26.25 91 PHE A CA 1
ATOM 748 C C . PHE A 1 96 ? 28.468 24.425 2.723 1.00 28.45 91 PHE A C 1
ATOM 749 O O . PHE A 1 96 ? 29.638 24.326 2.311 1.00 30.35 91 PHE A O 1
ATOM 757 N N . TRP A 1 97 ? 27.821 25.577 2.842 1.00 26.45 92 TRP A N 1
ATOM 758 C CA . TRP A 1 97 ? 28.458 26.885 2.611 1.00 28.64 92 TRP A CA 1
ATOM 759 C C . TRP A 1 97 ? 29.133 27.329 3.888 1.00 31.64 92 TRP A C 1
ATOM 760 O O . TRP A 1 97 ? 28.473 27.561 4.914 1.00 28.04 92 TRP A O 1
ATOM 771 N N . SER A 1 98 ? 30.453 27.402 3.830 1.00 31.40 93 SER A N 1
ATOM 772 C CA . SER A 1 98 ? 31.241 27.759 4.983 1.00 32.75 93 SER A CA 1
ATOM 773 C C . SER A 1 98 ? 32.322 28.763 4.604 1.00 34.21 93 SER A C 1
ATOM 774 O O . SER A 1 98 ? 33.464 28.377 4.358 1.00 35.68 93 SER A O 1
ATOM 777 N N . PRO A 1 99 ? 31.969 30.062 4.561 1.00 38.48 94 PRO A N 1
ATOM 778 C CA . PRO A 1 99 ? 32.920 31.086 4.096 1.00 32.32 94 PRO A CA 1
ATOM 779 C C . PRO A 1 99 ? 33.949 31.456 5.145 1.00 40.00 94 PRO A C 1
ATOM 780 O O . PRO A 1 99 ? 33.733 31.272 6.346 1.00 40.40 94 PRO A O 1
ATOM 784 N N . GLY A 1 100 ? 35.065 31.994 4.674 1.00 43.18 95 GLY A N 1
ATOM 785 C CA . GLY A 1 100 ? 36.184 32.329 5.532 1.00 46.46 95 GLY A CA 1
ATOM 786 C C . GLY A 1 100 ? 35.925 33.419 6.549 1.00 53.58 95 GLY A C 1
ATOM 787 O O . GLY A 1 100 ? 36.543 33.412 7.616 1.00 61.38 95 GLY A O 1
ATOM 788 N N . LEU A 1 101 ? 35.017 34.347 6.240 1.00 40.64 96 LEU A N 1
ATOM 789 C CA . LEU A 1 101 ? 34.766 35.482 7.136 1.00 42.44 96 LEU A CA 1
ATOM 790 C C . LEU A 1 101 ? 33.703 35.193 8.185 1.00 43.58 96 LEU A C 1
ATOM 791 O O . LEU A 1 101 ? 33.318 36.069 8.948 1.00 50.66 96 LEU A O 1
ATOM 796 N N . SER A 1 102 ? 33.204 33.967 8.202 1.00 37.68 97 SER A N 1
ATOM 797 C CA . SER A 1 102 ? 32.304 33.564 9.259 1.00 42.50 97 SER A CA 1
ATOM 798 C C . SER A 1 102 ? 33.175 33.361 10.498 1.00 57.95 97 SER A C 1
ATOM 799 O O . SER A 1 102 ? 34.312 32.896 10.389 1.00 68.19 97 SER A O 1
ATOM 802 N N . LYS A 1 103 ? 32.668 33.734 11.666 1.00 51.00 98 LYS A N 1
ATOM 803 C CA . LYS A 1 103 ? 33.430 33.572 12.906 1.00 64.13 98 LYS A CA 1
ATOM 804 C C . LYS A 1 103 ? 33.585 32.096 13.265 1.00 65.68 98 LYS A C 1
ATOM 805 O O . LYS A 1 103 ? 32.709 31.293 12.955 1.00 58.44 98 LYS A O 1
ATOM 811 N N . PRO A 1 104 ? 34.699 31.740 13.934 1.00 77.35 99 PRO A N 1
ATOM 812 C CA . PRO A 1 104 ? 35.088 30.345 14.200 1.00 71.77 99 PRO A CA 1
ATOM 813 C C . PRO A 1 104 ? 34.041 29.606 15.011 1.00 65.82 99 PRO A C 1
ATOM 814 O O . PRO A 1 104 ? 33.724 28.458 14.693 1.00 66.92 99 PRO A O 1
ATOM 818 N N . LYS A 1 105 ? 33.512 30.263 16.039 1.00 61.74 100 LYS A N 1
ATOM 819 C CA . LYS A 1 105 ? 32.446 29.699 16.862 1.00 72.46 100 LYS A CA 1
ATOM 820 C C . LYS A 1 105 ? 31.344 29.086 15.985 1.00 68.06 100 LYS A C 1
ATOM 821 O O . LYS A 1 105 ? 30.758 28.054 16.319 1.00 67.07 100 LYS A O 1
ATOM 827 N N . GLU A 1 106 ? 31.092 29.734 14.853 1.00 62.02 101 GLU A N 1
ATOM 828 C CA . GLU A 1 10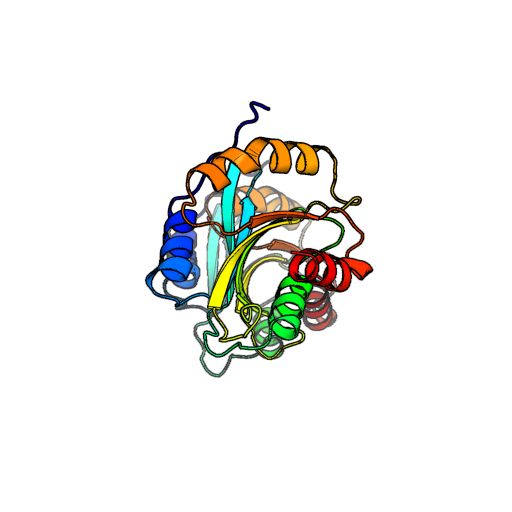6 ? 30.0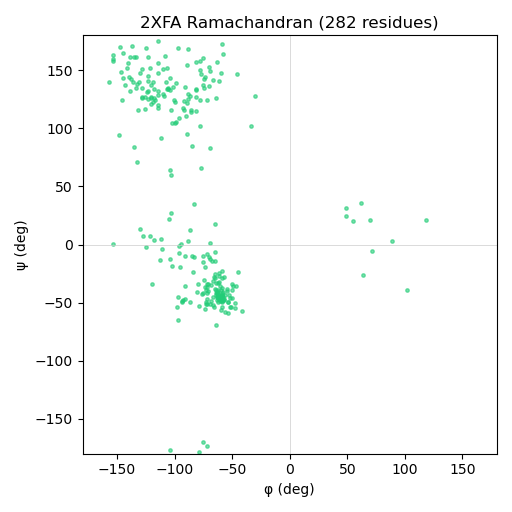47 29.347 13.911 1.00 54.39 101 GLU A CA 1
ATOM 829 C C . GLU A 1 106 ? 30.562 28.304 12.930 1.00 52.45 101 GLU A C 1
ATOM 830 O O . GLU A 1 106 ? 29.932 27.263 12.728 1.00 51.63 101 GLU A O 1
ATOM 836 N N . LYS A 1 107 ? 31.715 28.561 12.318 1.00 54.29 102 LYS A N 1
ATOM 837 C CA . LYS A 1 107 ? 32.312 27.550 11.445 1.00 58.62 102 LYS A CA 1
ATOM 838 C C . LYS A 1 107 ? 32.349 26.158 12.095 1.00 56.17 102 LYS A C 1
ATOM 839 O O . LYS A 1 107 ? 31.851 25.190 11.532 1.00 54.83 102 LYS A O 1
ATOM 845 N N . MET A 1 108 ? 32.937 26.055 13.278 1.00 55.18 103 MET A N 1
ATOM 846 C CA . MET A 1 108 ? 33.030 24.752 13.943 1.00 52.69 103 MET A CA 1
ATOM 847 C C . MET A 1 108 ? 31.659 24.143 14.232 1.00 45.32 103 MET A C 1
ATOM 848 O O . MET A 1 108 ? 31.425 22.989 13.918 1.00 52.56 103 MET A O 1
ATOM 853 N N . LEU A 1 109 ? 30.740 24.934 14.775 1.00 50.05 104 LEU A N 1
ATOM 854 C CA . LEU A 1 109 ? 29.395 24.449 15.056 1.00 50.75 104 LEU A CA 1
ATOM 855 C C . LEU A 1 109 ? 28.661 23.924 13.816 1.00 49.65 104 LEU A C 1
ATOM 856 O O . LEU A 1 109 ? 28.023 22.878 13.860 1.00 41.92 104 LEU A O 1
ATOM 861 N N . TYR A 1 110 ? 28.729 24.656 12.710 1.00 44.56 105 TYR A N 1
ATOM 862 C CA . TYR A 1 110 ? 28.098 24.178 11.487 1.00 38.15 105 TYR A CA 1
ATOM 863 C C . TYR A 1 110 ? 28.719 22.860 11.000 1.00 35.06 105 TYR A C 1
ATOM 864 O O . TYR A 1 110 ? 28.014 21.930 10.630 1.00 41.51 105 TYR A O 1
ATOM 873 N N . ALA A 1 111 ? 30.040 22.794 10.995 1.00 37.26 106 ALA A N 1
ATOM 874 C CA . ALA A 1 111 ? 30.719 21.590 10.562 1.00 42.60 106 ALA A CA 1
ATOM 875 C C . ALA A 1 111 ? 30.381 20.443 11.495 1.00 49.10 106 ALA A C 1
ATOM 876 O O . ALA A 1 111 ? 30.146 19.337 11.044 1.00 47.79 106 ALA A O 1
ATOM 878 N N . ALA A 1 112 ? 30.336 20.714 12.796 1.00 50.61 107 ALA A N 1
ATOM 879 C CA . ALA A 1 112 ? 30.144 19.637 13.758 1.00 51.26 107 ALA A CA 1
ATOM 880 C C . ALA A 1 112 ? 28.702 19.158 13.777 1.00 45.72 107 ALA A C 1
ATOM 881 O O . ALA A 1 112 ? 28.423 18.094 14.299 1.00 49.81 107 ALA A O 1
ATOM 883 N N . SER A 1 113 ? 27.806 19.948 13.191 1.00 45.16 108 SER A N 1
ATOM 884 C CA . SER A 1 113 ? 26.367 19.669 13.155 1.00 48.88 108 SER A CA 1
ATOM 885 C C . SER A 1 113 ? 25.919 19.125 11.801 1.00 45.27 108 SER A C 1
ATOM 886 O O . SER A 1 113 ? 24.830 18.565 11.674 1.00 45.16 108 SER A O 1
ATOM 889 N N . LYS A 1 114 ? 26.745 19.329 10.781 1.00 51.91 109 LYS A N 1
ATOM 890 C CA . LYS A 1 114 ? 26.383 18.949 9.415 1.00 45.03 109 LYS A CA 1
ATOM 891 C C . LYS A 1 114 ? 25.824 17.509 9.372 1.00 49.57 109 LYS A C 1
ATOM 892 O O . LYS A 1 114 ? 24.744 17.259 8.822 1.00 45.19 109 LYS A O 1
ATOM 898 N N . GLU A 1 115 ? 26.557 16.575 9.970 1.00 41.32 110 GLU A N 1
ATOM 899 C CA . GLU A 1 115 ? 26.140 15.161 10.007 1.00 61.72 110 GLU A CA 1
ATOM 900 C C . GLU A 1 115 ? 24.737 14.932 10.575 1.00 61.49 110 GLU A C 1
ATOM 901 O O . GLU A 1 115 ? 23.993 14.053 10.115 1.00 54.59 110 GLU A O 1
ATOM 907 N N . SER A 1 116 ? 24.399 15.697 11.604 1.00 62.76 111 SER A N 1
ATOM 908 C CA . SER A 1 116 ? 23.100 15.590 12.257 1.00 60.69 111 SER A CA 1
ATOM 909 C C . SER A 1 116 ? 22.004 15.890 11.257 1.00 50.83 111 SER A C 1
ATOM 910 O O . SER A 1 116 ? 20.947 15.300 11.292 1.00 48.73 111 SER A O 1
ATOM 913 N N . LEU A 1 117 ? 22.267 16.817 10.347 1.00 50.81 112 LEU A N 1
ATOM 914 C CA . LEU A 1 117 ? 21.296 17.127 9.316 1.00 46.36 112 LEU A CA 1
ATOM 915 C C . LEU A 1 117 ? 21.337 16.062 8.200 1.00 43.76 112 LEU A C 1
ATOM 916 O O . LEU A 1 117 ? 20.314 15.506 7.831 1.00 40.69 112 LEU A O 1
ATOM 921 N N . VAL A 1 118 ? 22.522 15.802 7.661 1.00 47.87 113 VAL A N 1
ATOM 922 C CA . VAL A 1 118 ? 22.669 14.931 6.486 1.00 36.74 113 VAL A CA 1
ATOM 923 C C . VAL A 1 118 ? 22.134 13.542 6.744 1.00 41.26 113 VAL A C 1
ATOM 924 O O . VAL A 1 118 ? 21.512 12.931 5.875 1.00 42.14 113 VAL A O 1
ATOM 928 N N . ARG A 1 119 ? 22.335 13.042 7.952 1.00 45.92 114 ARG A N 1
ATOM 929 C CA . ARG A 1 119 ? 21.966 11.661 8.221 1.00 42.65 114 ARG A CA 1
ATOM 930 C C . ARG A 1 119 ? 20.444 11.480 8.235 1.00 53.04 114 ARG A C 1
ATOM 931 O O . ARG A 1 119 ? 19.959 10.361 8.277 1.00 44.79 114 ARG A O 1
ATOM 939 N N . LYS A 1 120 ? 19.688 12.575 8.237 1.00 49.78 115 LYS A N 1
ATOM 940 C CA . LYS A 1 120 ? 18.221 12.498 8.194 1.00 51.49 115 LYS A CA 1
ATOM 941 C C . LYS A 1 120 ? 17.715 12.647 6.769 1.00 47.96 115 LYS A C 1
ATOM 942 O O . LYS A 1 120 ? 16.524 12.521 6.507 1.00 53.26 115 LYS A O 1
ATOM 948 N N . ILE A 1 121 ? 18.625 12.962 5.857 1.00 44.72 116 ILE A N 1
ATOM 949 C CA . ILE A 1 121 ? 18.261 13.364 4.509 1.00 46.15 116 ILE A CA 1
ATOM 950 C C . ILE A 1 121 ? 18.686 12.293 3.521 1.00 39.21 116 ILE A C 1
ATOM 951 O O . ILE A 1 121 ? 19.802 12.337 3.015 1.00 42.58 116 ILE A O 1
ATOM 956 N N . ASN A 1 122 ? 17.797 11.359 3.234 1.00 40.83 117 ASN A N 1
ATOM 957 C CA . ASN A 1 122 ? 18.095 10.294 2.286 1.00 44.47 117 ASN A CA 1
ATOM 958 C C . ASN A 1 122 ? 17.899 10.750 0.833 1.00 47.94 117 ASN A C 1
ATOM 959 O O . ASN A 1 122 ? 17.189 11.717 0.576 1.00 47.17 117 ASN A O 1
ATOM 964 N N . GLY A 1 123 ? 18.556 10.091 -0.117 1.00 41.82 118 GLY A N 1
ATOM 965 C CA . GLY A 1 123 ? 18.400 10.490 -1.503 1.00 40.37 118 GLY A CA 1
ATOM 966 C C . GLY A 1 123 ? 19.348 11.566 -2.042 1.00 41.98 118 GLY A C 1
ATOM 967 O O . GLY A 1 123 ? 19.250 11.949 -3.208 1.00 40.65 118 GLY A O 1
ATOM 968 N N . ILE A 1 124 ? 20.299 12.026 -1.238 1.00 43.34 119 ILE A N 1
ATOM 969 C CA . ILE A 1 124 ? 21.303 12.983 -1.740 1.00 35.58 119 ILE A CA 1
ATOM 970 C C . ILE A 1 124 ? 22.203 12.409 -2.833 1.00 37.59 119 ILE A C 1
ATOM 971 O O . ILE A 1 124 ? 22.854 11.369 -2.662 1.00 36.88 119 ILE A O 1
ATOM 976 N N . PHE A 1 125 ? 22.251 13.111 -3.960 1.00 31.32 120 PHE A N 1
ATOM 977 C CA . PHE A 1 125 ? 23.093 12.723 -5.084 1.00 30.50 120 PHE A CA 1
ATOM 978 C C . PHE A 1 125 ? 24.543 13.055 -4.785 1.00 36.14 120 PHE A C 1
ATOM 979 O O . PHE A 1 125 ? 25.432 12.269 -5.065 1.00 39.66 120 PHE A O 1
ATOM 987 N N . LYS A 1 126 ? 24.792 14.218 -4.200 1.00 42.62 121 LYS A N 1
ATOM 988 C CA . LYS A 1 126 ? 26.153 14.556 -3.804 1.00 42.37 121 LYS A CA 1
ATOM 989 C C . LYS A 1 126 ? 26.166 15.598 -2.703 1.00 31.72 121 LYS A C 1
ATOM 990 O O . LYS A 1 126 ? 25.365 16.534 -2.699 1.00 30.50 121 LYS A O 1
ATOM 996 N N . SER A 1 127 ? 27.072 15.410 -1.756 1.00 33.28 122 SER A N 1
ATOM 997 C CA . SER A 1 127 ? 27.248 16.363 -0.675 1.00 39.80 122 SER A CA 1
ATOM 998 C C . SER A 1 127 ? 28.535 17.151 -0.942 1.00 44.73 122 SER A C 1
ATOM 999 O O . SER A 1 127 ? 29.561 16.559 -1.296 1.00 38.73 122 SER A O 1
ATOM 1002 N N . LEU A 1 128 ? 28.474 18.474 -0.791 1.00 43.45 123 LEU A N 1
ATOM 1003 C CA . LEU A 1 128 ? 29.581 19.362 -1.159 1.00 49.28 123 LEU A CA 1
ATOM 1004 C C . LEU A 1 128 ? 29.917 20.316 -0.031 1.00 39.06 123 LEU A C 1
ATOM 1005 O O . LEU A 1 128 ? 29.052 20.750 0.692 1.00 32.68 123 LEU A O 1
ATOM 1010 N N . GLU A 1 129 ? 31.182 20.667 0.088 1.00 34.94 124 GLU A N 1
ATOM 1011 C CA . GLU A 1 129 ? 31.573 21.732 0.978 1.00 46.85 124 GLU A CA 1
ATOM 1012 C C . GLU A 1 129 ? 32.261 22.797 0.133 1.00 39.76 124 GLU A C 1
ATOM 1013 O O . GLU A 1 129 ? 33.189 22.483 -0.639 1.00 35.71 124 GLU A O 1
ATOM 1019 N N . ILE A 1 130 ? 31.774 24.026 0.272 1.00 39.85 125 ILE A N 1
ATOM 1020 C CA . ILE A 1 130 ? 32.317 25.198 -0.412 1.00 36.89 125 ILE A CA 1
ATOM 1021 C C . ILE A 1 130 ? 32.724 26.273 0.605 1.00 32.04 125 ILE A C 1
ATOM 1022 O O . ILE A 1 130 ? 31.933 26.721 1.427 1.00 29.57 125 ILE A O 1
ATOM 1027 N N . THR A 1 131 ? 33.974 26.700 0.519 1.00 42.70 126 THR A N 1
ATOM 1028 C CA . THR A 1 131 ? 34.536 27.597 1.506 1.00 37.02 126 THR A CA 1
ATOM 1029 C C . THR A 1 131 ? 35.214 28.803 0.824 1.00 44.46 126 THR A C 1
ATOM 1030 O O . THR A 1 131 ? 35.968 29.544 1.449 1.00 46.69 126 THR A O 1
ATOM 1034 N N . CYS A 1 132 ? 34.957 28.990 -0.463 1.00 36.18 127 CYS A N 1
ATOM 1035 C CA . CYS A 1 132 ? 35.597 30.076 -1.201 1.00 46.23 127 CYS A CA 1
ATOM 1036 C C . CYS A 1 132 ? 35.009 31.427 -0.770 1.00 43.64 127 CYS A C 1
ATOM 1037 O O . CYS A 1 132 ? 34.251 31.501 0.206 1.00 42.91 127 CYS A O 1
ATOM 1040 N N . ASP A 1 133 ? 35.393 32.495 -1.461 1.00 40.40 128 ASP A N 1
ATOM 1041 C CA . ASP A 1 133 ? 34.753 33.797 -1.250 1.00 35.27 128 ASP A CA 1
ATOM 1042 C C . ASP A 1 133 ? 33.412 33.805 -1.978 1.00 38.48 128 ASP A C 1
ATOM 1043 O O . ASP A 1 133 ? 33.257 33.159 -3.031 1.00 38.27 128 ASP A O 1
ATOM 1048 N N . ILE A 1 134 ? 32.452 34.562 -1.448 1.00 37.60 129 ILE A N 1
ATOM 1049 C CA . ILE A 1 134 ? 31.148 34.676 -2.077 1.00 25.66 129 ILE A CA 1
ATOM 1050 C C . ILE A 1 134 ? 31.253 35.022 -3.579 1.00 29.70 129 ILE A C 1
ATOM 1051 O O . ILE A 1 134 ? 30.400 34.596 -4.347 1.00 40.20 129 ILE A O 1
ATOM 1056 N N . ASN A 1 135 ? 32.262 35.817 -3.971 1.00 30.60 130 ASN A N 1
ATOM 1057 C CA . ASN A 1 135 ? 32.513 36.152 -5.382 1.00 33.60 130 ASN A CA 1
ATOM 1058 C C . ASN A 1 135 ? 32.772 34.967 -6.323 1.00 49.95 130 ASN A C 1
ATOM 1059 O O . ASN A 1 135 ? 32.612 35.090 -7.544 1.00 43.80 130 ASN A O 1
ATOM 1064 N N . GLU A 1 136 ? 33.212 33.836 -5.776 1.00 49.78 131 GLU A N 1
ATOM 1065 C CA . GLU A 1 136 ? 33.489 32.674 -6.625 1.00 55.06 131 GLU A CA 1
ATOM 1066 C C . GLU A 1 136 ? 32.495 31.541 -6.390 1.00 42.59 131 GLU A C 1
ATOM 1067 O O . GLU A 1 136 ? 32.540 30.539 -7.083 1.00 42.84 131 GLU A O 1
ATOM 1073 N N . PHE A 1 137 ? 31.588 31.722 -5.431 1.00 36.57 132 PHE A N 1
ATOM 1074 C CA . PHE A 1 137 ? 30.583 30.704 -5.147 1.00 38.90 132 PHE A CA 1
ATOM 1075 C C . PHE A 1 137 ? 30.027 30.116 -6.461 1.00 38.59 132 PHE A C 1
ATOM 1076 O O . PHE A 1 137 ? 30.103 28.928 -6.712 1.00 37.79 132 PHE A O 1
ATOM 1084 N N . GLU A 1 138 ? 29.496 30.986 -7.299 1.00 37.16 133 GLU A N 1
ATOM 1085 C CA . GLU A 1 138 ? 28.743 30.604 -8.484 1.00 46.64 133 GLU A CA 1
ATOM 1086 C C . GLU A 1 138 ? 29.603 29.824 -9.462 1.00 44.29 133 GLU A C 1
ATOM 1087 O O . GLU A 1 138 ? 29.163 28.818 -9.999 1.00 42.57 133 GLU A O 1
ATOM 1093 N N . GLU A 1 139 ? 30.830 30.276 -9.692 1.00 37.46 134 GLU A N 1
ATOM 1094 C CA . GLU A 1 139 ? 31.706 29.572 -10.629 1.00 48.58 134 GLU A CA 1
ATOM 1095 C C . GLU A 1 139 ? 32.204 28.248 -10.054 1.00 34.23 134 GLU A C 1
ATOM 1096 O O . GLU A 1 139 ? 32.338 27.254 -10.752 1.00 37.51 134 GLU A O 1
ATOM 1102 N N . GLU A 1 140 ? 32.470 28.237 -8.759 1.00 46.70 135 GLU A N 1
ATOM 1103 C CA . GLU A 1 140 ? 32.995 27.047 -8.129 1.00 49.02 135 GLU A CA 1
ATOM 1104 C C . GLU A 1 140 ? 31.934 25.945 -8.102 1.00 43.72 135 GLU A C 1
ATOM 1105 O O . GLU A 1 140 ? 32.203 24.812 -8.463 1.00 39.09 135 GLU A O 1
ATOM 1111 N N . LEU A 1 141 ? 30.724 26.273 -7.670 1.00 37.64 136 LEU A N 1
ATOM 1112 C CA . LEU A 1 141 ? 29.680 25.254 -7.624 1.00 31.54 136 LEU A CA 1
ATOM 1113 C C . LEU A 1 141 ? 29.456 24.669 -9.016 1.00 33.82 136 LEU A C 1
ATOM 1114 O O . LEU A 1 141 ? 29.317 23.461 -9.162 1.00 35.68 136 LEU A O 1
ATOM 1119 N N . LYS A 1 142 ? 29.395 25.533 -10.029 1.00 35.67 137 LYS A N 1
ATOM 1120 C CA . LYS A 1 142 ? 29.215 25.056 -11.401 1.00 39.52 137 LYS A CA 1
ATOM 1121 C C . LYS A 1 142 ? 30.346 24.099 -11.806 1.00 36.73 137 LYS A C 1
ATOM 1122 O O . LYS A 1 142 ? 30.088 22.995 -12.297 1.00 41.67 137 LYS A O 1
ATOM 1128 N N . ALA A 1 143 ? 31.587 24.509 -11.546 1.00 36.07 138 ALA A N 1
ATOM 1129 C CA . ALA A 1 143 ? 32.765 23.708 -11.865 1.00 41.98 138 ALA A CA 1
ATOM 1130 C C . ALA A 1 143 ? 32.669 22.359 -11.189 1.00 37.16 138 ALA A C 1
ATOM 1131 O O . ALA A 1 143 ? 32.884 21.331 -11.804 1.00 45.21 138 ALA A O 1
ATOM 1133 N N . ILE A 1 144 ? 32.331 22.361 -9.911 1.00 38.34 139 ILE A N 1
ATOM 1134 C CA . ILE A 1 144 ? 32.168 21.102 -9.200 1.00 44.95 139 ILE A CA 1
ATOM 1135 C C . ILE A 1 144 ? 31.077 20.260 -9.847 1.00 45.40 139 ILE A C 1
ATOM 1136 O O . ILE A 1 144 ? 31.294 19.128 -10.255 1.00 44.77 139 ILE A O 1
ATOM 1141 N N . ILE A 1 145 ? 29.891 20.826 -9.961 1.00 41.43 140 ILE A N 1
ATOM 1142 C CA . ILE A 1 145 ? 28.802 20.081 -10.551 1.00 44.82 140 ILE A CA 1
ATOM 1143 C C . ILE A 1 145 ? 29.199 19.487 -11.912 1.00 53.19 140 ILE A C 1
ATOM 1144 O O . ILE A 1 145 ? 28.976 18.301 -12.162 1.00 49.96 140 ILE A O 1
ATOM 1149 N N . LEU A 1 146 ? 29.839 20.285 -12.763 1.00 50.92 141 LEU A N 1
ATOM 1150 C CA . LEU A 1 146 ? 30.168 19.846 -14.122 1.00 44.28 141 LEU A CA 1
ATOM 1151 C C . LEU A 1 146 ? 31.333 18.846 -14.214 1.00 52.23 141 LEU A C 1
ATOM 1152 O O . LEU A 1 146 ? 31.355 18.021 -15.122 1.00 51.32 141 LEU A O 1
ATOM 1157 N N . ASN A 1 147 ? 32.296 18.923 -13.298 1.00 49.56 142 ASN A N 1
ATOM 1158 C CA . ASN A 1 147 ? 33.379 17.937 -13.263 1.00 54.85 142 ASN A CA 1
ATOM 1159 C C . ASN A 1 147 ? 32.975 16.679 -12.513 1.00 70.65 142 ASN A C 1
ATOM 1160 O O . ASN A 1 147 ? 33.793 16.063 -11.817 1.00 75.84 142 ASN A O 1
ATOM 1165 N N . THR A 1 148 ? 31.702 16.319 -12.655 1.00 74.67 143 THR A N 1
ATOM 1166 C CA . THR A 1 148 ? 31.160 15.095 -12.077 1.00 82.75 143 THR A CA 1
ATOM 1167 C C . THR A 1 148 ? 31.106 15.206 -10.568 1.00 85.80 143 THR A C 1
ATOM 1168 O O . THR A 1 148 ? 30.095 14.856 -9.966 1.00 91.31 143 THR A O 1
ATOM 1173 N N . MET B 1 6 ? 18.991 47.086 31.378 1.00 122.57 1 MET B N 1
ATOM 1174 C CA . MET B 1 6 ? 19.643 45.896 31.914 1.00 124.21 1 MET B CA 1
ATOM 1175 C C . MET B 1 6 ? 18.730 45.146 32.887 1.00 122.70 1 MET B C 1
ATOM 1176 O O . MET B 1 6 ? 18.738 43.919 32.936 1.00 124.20 1 MET B O 1
ATOM 1181 N N . VAL B 1 7 ? 17.944 45.888 33.659 1.00 119.46 2 VAL B N 1
ATOM 1182 C CA . VAL B 1 7 ? 17.049 45.283 34.640 1.00 117.02 2 VAL B CA 1
ATOM 1183 C C . VAL B 1 7 ? 15.635 45.865 34.529 1.00 120.70 2 VAL B C 1
ATOM 1184 O O . VAL B 1 7 ? 15.434 47.057 34.760 1.00 124.24 2 VAL B O 1
ATOM 1188 N N . SER B 1 8 ? 14.660 45.026 34.173 1.00 119.45 3 SER B N 1
ATOM 1189 C CA . SER B 1 8 ? 13.278 45.486 33.987 1.00 118.65 3 SER B CA 1
ATOM 1190 C C . SER B 1 8 ? 12.252 44.657 34.759 1.00 117.37 3 SER B C 1
ATOM 1191 O O . SER B 1 8 ? 12.447 43.464 34.995 1.00 122.75 3 SER B O 1
ATOM 1194 N N . GLY B 1 9 ? 11.148 45.292 35.135 1.00 110.01 4 GLY B N 1
ATOM 1195 C CA . GLY B 1 9 ? 10.121 44.618 35.902 1.00 109.04 4 GLY B CA 1
ATOM 1196 C C . GLY B 1 9 ? 8.737 44.668 35.287 1.00 107.68 4 GLY B C 1
ATOM 1197 O O . GLY B 1 9 ? 7.795 44.098 35.835 1.00 109.88 4 GLY B O 1
ATOM 1198 N N . VAL B 1 10 ? 8.601 45.344 34.149 1.00 101.64 5 VAL B N 1
ATOM 1199 C CA . VAL B 1 10 ? 7.285 45.507 33.536 1.00 93.26 5 VAL B CA 1
ATOM 1200 C C . VAL B 1 10 ? 6.687 44.167 33.125 1.00 95.50 5 VAL B C 1
ATOM 1201 O O . VAL B 1 10 ? 7.401 43.182 32.921 1.00 88.46 5 VAL B O 1
ATOM 1205 N N . ASN B 1 11 ? 5.366 44.147 33.004 1.00 104.72 6 ASN B N 1
ATOM 1206 C CA . ASN B 1 11 ? 4.645 42.933 32.663 1.00 109.26 6 ASN B CA 1
ATOM 1207 C C . ASN B 1 11 ? 4.244 42.938 31.195 1.00 102.22 6 ASN B C 1
ATOM 1208 O O . ASN B 1 11 ? 3.768 43.943 30.680 1.00 101.56 6 ASN B O 1
ATOM 1213 N N . VAL B 1 12 ? 4.443 41.816 30.517 1.00 95.08 7 VAL B N 1
ATOM 1214 C CA . VAL B 1 12 ? 3.965 41.688 29.150 1.00 85.93 7 VAL B CA 1
ATOM 1215 C C . VAL B 1 12 ? 2.546 41.123 29.124 1.00 81.00 7 VAL B C 1
ATOM 1216 O O . VAL B 1 12 ? 2.323 39.956 29.457 1.00 86.20 7 VAL B O 1
ATOM 1220 N N . SER B 1 13 ? 1.592 41.969 28.741 1.00 71.13 8 SER B N 1
ATOM 1221 C CA . SER B 1 13 ? 0.188 41.582 28.673 1.00 74.69 8 SER B CA 1
ATOM 1222 C C . SER B 1 13 ? -0.004 40.432 27.697 1.00 71.19 8 SER B C 1
ATOM 1223 O O . SER B 1 13 ? 0.712 40.331 26.707 1.00 68.52 8 SER B O 1
ATOM 1226 N N . ASP B 1 14 ? -0.977 39.569 27.980 1.00 79.33 9 ASP B N 1
ATOM 1227 C CA . ASP B 1 14 ? -1.217 38.374 27.170 1.00 82.65 9 ASP B CA 1
ATOM 1228 C C . ASP B 1 14 ? -1.599 38.733 25.742 1.00 79.01 9 ASP B C 1
ATOM 1229 O O . ASP B 1 14 ? -1.262 38.016 24.797 1.00 68.91 9 ASP B O 1
ATOM 1234 N N . GLU B 1 15 ? -2.304 39.847 25.589 1.00 77.80 10 GLU B N 1
ATOM 1235 C CA . GLU B 1 15 ? -2.733 40.276 24.269 1.00 79.70 10 GLU B CA 1
ATOM 1236 C C . GLU B 1 15 ? -1.549 40.496 23.320 1.00 65.29 10 GLU B C 1
ATOM 1237 O O . GLU B 1 15 ? -1.703 40.309 22.112 1.00 59.11 10 GLU B O 1
ATOM 1243 N N . CYS B 1 16 ? -0.378 40.862 23.863 1.00 54.73 11 CYS B N 1
ATOM 1244 C CA . CYS B 1 16 ? 0.804 41.143 23.043 1.00 57.13 11 CYS B CA 1
ATOM 1245 C C . CYS B 1 16 ? 1.219 39.893 22.285 1.00 62.02 11 CYS B C 1
ATOM 1246 O O . CYS B 1 16 ? 1.602 39.947 21.116 1.00 54.16 11 CYS B O 1
ATOM 1249 N N . ILE B 1 17 ? 1.160 38.756 22.966 1.00 64.79 12 ILE B N 1
ATOM 1250 C CA . ILE B 1 17 ? 1.625 37.523 22.358 1.00 67.27 12 ILE B CA 1
ATOM 1251 C C . ILE B 1 17 ? 0.573 37.046 21.373 1.00 59.46 12 ILE B C 1
ATOM 1252 O O . ILE B 1 17 ? 0.890 36.615 20.264 1.00 60.87 12 ILE B O 1
ATOM 1257 N N . TYR B 1 18 ? -0.684 37.141 21.799 1.00 63.17 13 TYR B N 1
ATOM 1258 C CA . TYR B 1 18 ? -1.847 36.789 20.985 1.00 69.14 13 TYR B CA 1
ATOM 1259 C C . TYR B 1 18 ? -1.819 37.489 19.618 1.00 65.73 13 TYR B C 1
ATOM 1260 O O . TYR B 1 18 ? -1.912 36.843 18.571 1.00 62.50 13 TYR B O 1
ATOM 1269 N N . GLU B 1 19 ? -1.680 38.809 19.629 1.00 62.75 14 GLU B N 1
ATOM 1270 C CA . GLU B 1 19 ? -1.602 39.551 18.374 1.00 57.05 14 GLU B CA 1
ATOM 1271 C C . GLU B 1 19 ? -0.370 39.191 17.546 1.00 50.57 14 GLU B C 1
ATOM 1272 O O . GLU B 1 19 ? -0.461 39.023 16.333 1.00 54.55 14 GLU B O 1
ATOM 1278 N N . PHE B 1 20 ? 0.780 39.040 18.190 1.00 54.83 15 PHE B N 1
ATOM 1279 C CA . PHE B 1 20 ? 1.958 38.600 17.455 1.00 53.66 15 PHE B CA 1
ATOM 1280 C C . PHE B 1 20 ? 1.676 37.298 16.687 1.00 53.90 15 PHE B C 1
ATOM 1281 O O . PHE B 1 20 ? 1.948 37.178 15.498 1.00 56.23 15 PHE B O 1
ATOM 1289 N N . ASN B 1 21 ? 1.111 36.321 17.367 1.00 55.87 16 ASN B N 1
ATOM 1290 C CA . ASN B 1 21 ? 0.880 35.040 16.716 1.00 68.06 16 ASN B CA 1
ATOM 1291 C C . ASN B 1 21 ? -0.095 35.144 15.562 1.00 68.28 16 ASN B C 1
ATOM 1292 O O . ASN B 1 21 ? 0.040 34.442 14.563 1.00 64.51 16 ASN B O 1
ATOM 1297 N N . ARG B 1 22 ? -1.056 36.051 15.685 1.00 76.39 17 ARG B N 1
ATOM 1298 C CA . ARG B 1 22 ? -1.950 36.365 14.573 1.00 73.04 17 ARG B CA 1
ATOM 1299 C C . ARG B 1 22 ? -1.169 36.857 13.355 1.00 66.69 17 ARG B C 1
ATOM 1300 O O . ARG B 1 22 ? -1.360 36.364 12.247 1.00 71.80 17 ARG B O 1
ATOM 1308 N N . LEU B 1 23 ? -0.275 37.817 13.569 1.00 55.13 18 LEU B N 1
ATOM 1309 C CA . LEU B 1 23 ? 0.583 38.329 12.503 1.00 57.36 18 LEU B CA 1
ATOM 1310 C C . LEU B 1 23 ? 1.471 37.231 11.912 1.00 58.43 18 LEU B C 1
ATOM 1311 O O . LEU B 1 23 ? 1.555 37.066 10.694 1.00 59.65 18 LEU B O 1
ATOM 1316 N N . LYS B 1 24 ? 2.131 36.485 12.788 1.00 58.27 19 LYS B N 1
ATOM 1317 C CA . LYS B 1 24 ? 3.118 35.494 12.373 1.00 63.59 19 LYS B CA 1
ATOM 1318 C C . LYS B 1 24 ? 2.508 34.319 11.595 1.00 67.55 19 LYS B C 1
ATOM 1319 O O . LYS B 1 24 ? 2.969 33.998 10.502 1.00 73.06 19 LYS B O 1
ATOM 1325 N N . VAL B 1 25 ? 1.476 33.680 12.143 1.00 65.33 20 VAL B N 1
ATOM 1326 C CA . VAL B 1 25 ? 0.875 32.534 11.458 1.00 71.42 20 VAL B CA 1
ATOM 1327 C C . VAL B 1 25 ? -0.282 32.901 10.518 1.00 75.06 20 VAL B C 1
ATOM 1328 O O . VAL B 1 25 ? -0.320 32.447 9.373 1.00 73.93 20 VAL B O 1
ATOM 1332 N N . LYS B 1 26 ? -1.206 33.736 10.984 1.00 75.95 21 LYS B N 1
ATOM 1333 C CA . LYS B 1 26 ? -2.367 34.093 10.173 1.00 83.00 21 LYS B CA 1
ATOM 1334 C C . LYS B 1 26 ? -2.095 35.239 9.187 1.00 80.21 21 LYS B C 1
ATOM 1335 O O . LYS B 1 26 ? -2.772 35.357 8.168 1.00 83.85 21 LYS B O 1
ATOM 1341 N N . HIS B 1 27 ? -1.100 36.069 9.494 1.00 72.53 22 HIS B N 1
ATOM 1342 C CA . HIS B 1 27 ? -0.799 37.271 8.710 1.00 70.92 22 HIS B CA 1
ATOM 1343 C C . HIS B 1 27 ? -1.967 38.257 8.711 1.00 69.01 22 HIS B C 1
ATOM 1344 O O . HIS B 1 27 ? -2.227 38.935 7.705 1.00 68.02 22 HIS B O 1
ATOM 1351 N N . LEU B 1 28 ? -2.668 38.327 9.842 1.00 64.00 23 LEU B N 1
ATOM 1352 C CA . LEU B 1 28 ? -3.813 39.221 9.979 1.00 69.08 23 LEU B CA 1
ATOM 1353 C C . LEU B 1 28 ? -3.376 40.686 10.041 1.00 70.62 23 LEU B C 1
ATOM 1354 O O . LEU B 1 28 ? -4.060 41.576 9.537 1.00 73.55 23 LEU B O 1
ATOM 1359 N N . ASN B 1 29 ? -2.221 40.927 10.643 1.00 68.62 24 ASN B N 1
ATOM 1360 C CA . ASN B 1 29 ? -1.687 42.281 10.753 1.00 65.26 24 ASN B CA 1
ATOM 1361 C C . ASN B 1 29 ? -0.402 42.442 9.950 1.00 63.73 24 ASN B C 1
ATOM 1362 O O . ASN B 1 29 ? 0.374 41.498 9.797 1.00 64.92 24 ASN B O 1
ATOM 1367 N N . LYS B 1 30 ? -0.188 43.642 9.427 1.00 59.65 25 LYS B N 1
ATOM 1368 C CA . LYS B 1 30 ? 1.050 43.987 8.757 1.00 50.98 25 LYS B CA 1
ATOM 1369 C C . LYS B 1 30 ? 2.085 44.334 9.810 1.00 54.18 25 LYS B C 1
ATOM 1370 O O . LYS B 1 30 ? 3.245 43.966 9.697 1.00 50.11 25 LYS B O 1
ATOM 1376 N N . TYR B 1 31 ? 1.664 45.058 10.838 1.00 39.07 26 TYR B N 1
ATOM 1377 C CA . TYR B 1 31 ? 2.577 45.381 11.917 1.00 37.61 26 TYR B CA 1
ATOM 1378 C C . TYR B 1 31 ? 1.819 45.610 13.204 1.00 38.48 26 TYR B C 1
ATOM 1379 O O . TYR B 1 31 ? 0.619 45.866 13.194 1.00 42.90 26 TYR B O 1
ATOM 1388 N N . ILE B 1 32 ? 2.539 45.498 14.310 1.00 45.48 27 ILE B N 1
ATOM 1389 C CA . ILE B 1 32 ? 2.006 45.789 15.621 1.00 47.50 27 ILE B CA 1
ATOM 1390 C C . ILE B 1 32 ? 2.944 46.755 16.319 1.00 43.95 27 ILE B C 1
ATOM 1391 O O . ILE B 1 32 ? 4.160 46.573 16.302 1.00 43.64 27 ILE B O 1
ATOM 1396 N N . ILE B 1 33 ? 2.385 47.783 16.935 1.00 41.14 28 ILE B N 1
ATOM 1397 C CA . ILE B 1 33 ? 3.196 48.694 17.729 1.00 46.39 28 ILE B CA 1
ATOM 1398 C C . ILE B 1 33 ? 2.866 48.512 19.205 1.00 43.22 28 ILE B C 1
ATOM 1399 O O . ILE B 1 33 ? 1.699 48.532 19.580 1.00 45.19 28 ILE B O 1
ATOM 1404 N N . TYR B 1 34 ? 3.890 48.335 20.033 1.00 45.77 29 TYR B N 1
ATOM 1405 C CA . TYR B 1 34 ? 3.683 48.142 21.465 1.00 45.69 29 TYR B CA 1
ATOM 1406 C C . TYR B 1 34 ? 4.157 49.355 22.243 1.00 54.36 29 TYR B C 1
ATOM 1407 O O . TYR B 1 34 ? 5.079 50.054 21.820 1.00 56.96 29 TYR B O 1
ATOM 1416 N N . LYS B 1 35 ? 3.536 49.602 23.387 1.00 56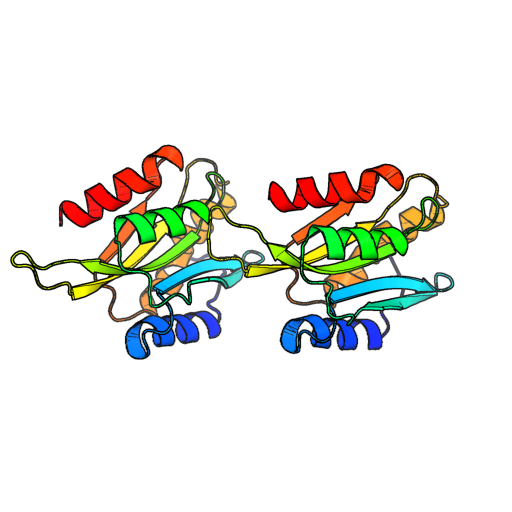.06 30 LYS B N 1
ATOM 1417 C CA . LYS B 1 35 ? 4.018 50.647 24.271 1.00 60.19 30 LYS B CA 1
ATOM 1418 C C . LYS B 1 35 ? 3.991 50.171 25.716 1.00 69.99 30 LYS B C 1
ATOM 1419 O O . LYS B 1 35 ? 3.453 49.104 26.025 1.00 70.39 30 LYS B O 1
ATOM 1425 N N . ILE B 1 36 ? 4.582 50.969 26.597 1.00 70.60 31 ILE B N 1
ATOM 1426 C CA . ILE B 1 36 ? 4.483 50.725 28.026 1.00 71.81 31 ILE B CA 1
ATOM 1427 C C . ILE B 1 36 ? 3.485 51.699 28.644 1.00 78.29 31 ILE B C 1
ATOM 1428 O O . ILE B 1 36 ? 3.686 52.916 28.636 1.00 79.90 31 ILE B O 1
ATOM 1433 N N . GLU B 1 37 ? 2.392 51.159 29.163 1.00 83.96 32 GLU B N 1
ATOM 1434 C CA . GLU B 1 37 ? 1.344 51.996 29.722 1.00 82.96 32 GLU B CA 1
ATOM 1435 C C . GLU B 1 37 ? 1.557 52.216 31.214 1.00 89.26 32 GLU B C 1
ATOM 1436 O O . GLU B 1 37 ? 1.658 51.258 31.985 1.00 83.61 32 GLU B O 1
ATOM 1442 N N . ASN B 1 38 ? 1.632 53.485 31.609 1.00 98.20 33 ASN B N 1
ATOM 1443 C CA . ASN B 1 38 ? 1.829 53.858 33.007 1.00 105.68 33 ASN B CA 1
ATOM 1444 C C . ASN B 1 38 ? 3.060 53.227 33.662 1.00 107.74 33 ASN B C 1
ATOM 1445 O O . ASN B 1 38 ? 3.139 53.153 34.888 1.00 107.79 33 ASN B O 1
ATOM 1450 N N . LEU B 1 39 ? 4.013 52.771 32.853 1.00 108.59 34 LEU B N 1
ATOM 1451 C CA . LEU B 1 39 ? 5.221 52.148 33.387 1.00 112.88 34 LEU B CA 1
ATOM 1452 C C . LEU B 1 39 ? 4.921 50.767 33.986 1.00 111.93 34 LEU B C 1
ATOM 1453 O O . LEU B 1 39 ? 5.829 50.030 34.366 1.00 111.23 34 LEU B O 1
ATOM 1458 N N . GLU B 1 40 ? 3.640 50.413 34.042 1.00 112.10 35 GLU B N 1
ATOM 1459 C CA . GLU B 1 40 ? 3.208 49.141 34.616 1.00 111.66 35 GLU B CA 1
ATOM 1460 C C . GLU B 1 40 ? 3.521 47.934 33.729 1.00 97.90 35 GLU B C 1
ATOM 1461 O O . GLU B 1 40 ? 4.172 46.981 34.162 1.00 90.86 35 GLU B O 1
ATOM 1467 N N . LYS B 1 41 ? 3.041 47.970 32.490 1.00 85.24 36 LYS B N 1
ATOM 1468 C CA . LYS B 1 41 ? 3.091 46.791 31.641 1.00 71.19 36 LYS B CA 1
ATOM 1469 C C . LYS B 1 41 ? 3.129 47.121 30.157 1.00 69.54 36 LYS B C 1
ATOM 1470 O O . LYS B 1 41 ? 2.808 48.233 29.733 1.00 72.75 36 LYS B O 1
ATOM 1476 N N . ILE B 1 42 ? 3.520 46.119 29.379 1.00 63.11 37 ILE B N 1
ATOM 1477 C CA . ILE B 1 42 ? 3.591 46.216 27.937 1.00 56.72 37 ILE B CA 1
ATOM 1478 C C . ILE B 1 42 ? 2.251 45.836 27.331 1.00 59.04 37 ILE B C 1
ATOM 1479 O O . ILE B 1 42 ? 1.703 44.774 27.606 1.00 62.43 37 ILE B O 1
ATOM 1484 N N . VAL B 1 43 ? 1.708 46.731 26.523 1.00 60.92 38 VAL B N 1
ATOM 1485 C CA . VAL B 1 43 ? 0.374 46.543 25.996 1.00 58.09 38 VAL B CA 1
ATOM 1486 C C . VAL B 1 43 ? 0.371 46.969 24.537 1.00 56.46 38 VAL B C 1
ATOM 1487 O O . VAL B 1 43 ? 1.280 47.667 24.086 1.00 53.47 38 VAL B O 1
ATOM 1491 N N . VAL B 1 44 ? -0.630 46.533 23.786 1.00 63.04 39 VAL B N 1
ATOM 1492 C CA . VAL B 1 44 ? -0.676 46.858 22.367 1.00 63.98 39 VAL B CA 1
ATOM 1493 C C . VAL B 1 44 ? -1.080 48.315 22.184 1.00 61.11 39 VAL B C 1
ATOM 1494 O O . VAL B 1 44 ? -2.004 48.796 22.831 1.00 56.96 39 VAL B O 1
ATOM 1498 N N . ASP B 1 45 ? -0.359 49.009 21.314 1.00 55.47 40 ASP B N 1
ATOM 1499 C CA . ASP B 1 45 ? -0.641 50.397 20.989 1.00 54.88 40 ASP B CA 1
ATOM 1500 C C . ASP B 1 45 ? -1.444 50.450 19.690 1.00 60.32 40 ASP B C 1
ATOM 1501 O O . ASP B 1 45 ? -2.528 51.031 19.647 1.00 68.78 40 ASP B O 1
ATOM 1506 N N . VAL B 1 46 ? -0.923 49.815 18.644 1.00 60.75 41 VAL B N 1
ATOM 1507 C CA . VAL B 1 46 ? -1.541 49.859 17.319 1.00 60.37 41 VAL B CA 1
ATOM 1508 C C . VAL B 1 46 ? -1.514 48.503 16.587 1.00 57.45 41 VAL B C 1
ATOM 1509 O O . VAL B 1 46 ? -0.567 47.732 16.720 1.00 60.30 41 VAL B O 1
ATOM 1513 N N . LEU B 1 47 ? -2.577 48.227 15.835 1.00 56.94 42 LEU B N 1
ATOM 1514 C CA . LEU B 1 47 ? -2.684 47.061 14.965 1.00 62.61 42 LEU B CA 1
ATOM 1515 C C . LEU B 1 47 ? -3.083 47.540 13.586 1.00 66.34 42 LEU B C 1
ATOM 1516 O O . LEU B 1 47 ? -4.079 48.239 13.441 1.00 70.04 42 LEU B O 1
ATOM 1521 N N . GLU B 1 48 ? -2.326 47.158 12.567 1.00 69.78 43 GLU B N 1
ATOM 1522 C CA . GLU B 1 48 ? -2.698 47.513 11.208 1.00 74.87 43 GLU B CA 1
ATOM 1523 C C . GLU B 1 48 ? -2.975 46.259 10.387 1.00 83.87 43 GLU B C 1
ATOM 1524 O O . GLU B 1 48 ? -2.133 45.374 10.290 1.00 85.93 43 GLU B O 1
ATOM 1530 N N . HIS B 1 49 ? -4.164 46.185 9.804 1.00 90.07 44 HIS B N 1
ATOM 1531 C CA . HIS B 1 49 ? -4.499 45.088 8.909 1.00 98.51 44 HIS B CA 1
ATOM 1532 C C . HIS B 1 49 ? -4.656 45.630 7.496 1.00 105.81 44 HIS B C 1
ATOM 1533 O O . HIS B 1 49 ? -4.690 44.874 6.525 1.00 109.19 44 HIS B O 1
ATOM 1540 N N . ASP B 1 50 ? -4.744 46.953 7.405 1.00 108.53 45 ASP B N 1
ATOM 1541 C CA . ASP B 1 50 ? -5.008 47.659 6.155 1.00 112.07 45 ASP B CA 1
ATOM 1542 C C . ASP B 1 50 ? -4.468 46.938 4.920 1.00 109.59 45 ASP B C 1
ATOM 1543 O O . ASP B 1 50 ? -3.302 46.554 4.868 1.00 102.16 45 ASP B O 1
ATOM 1548 N N . MET B 1 51 ? -5.344 46.744 3.940 1.00 118.96 46 MET B N 1
ATOM 1549 C CA . MET B 1 51 ? -4.962 46.249 2.625 1.00 121.26 46 MET B CA 1
ATOM 1550 C C . MET B 1 51 ? -4.284 47.385 1.879 1.00 116.09 46 MET B C 1
ATOM 1551 O O . MET B 1 51 ? -3.997 48.421 2.473 1.00 116.15 46 MET B O 1
ATOM 1556 N N . GLU B 1 52 ? -4.038 47.201 0.583 1.00 113.27 47 GLU B N 1
ATOM 1557 C CA . GLU B 1 52 ? -3.384 48.227 -0.230 1.00 111.82 47 GLU B CA 1
ATOM 1558 C C . GLU B 1 52 ? -1.969 48.471 0.286 1.00 107.61 47 GLU B C 1
ATOM 1559 O O . GLU B 1 52 ? -1.085 48.906 -0.453 1.00 106.73 47 GLU B O 1
ATOM 1565 N N . LEU B 1 53 ? -1.779 48.190 1.572 1.00 106.16 48 LEU B N 1
ATOM 1566 C CA . LEU B 1 53 ? -0.515 48.374 2.268 1.00 98.69 48 LEU B CA 1
ATOM 1567 C C . LEU B 1 53 ? 0.424 47.232 1.897 1.00 95.08 48 LEU B C 1
ATOM 1568 O O . LEU B 1 53 ? 0.778 46.409 2.745 1.00 94.91 48 LEU B O 1
ATOM 1573 N N . THR B 1 54 ? 0.821 47.174 0.628 1.00 89.28 49 THR B N 1
ATOM 1574 C CA . THR B 1 54 ? 1.630 46.052 0.148 1.00 82.94 49 THR B CA 1
ATOM 1575 C C . THR B 1 54 ? 3.140 46.295 0.200 1.00 69.18 49 THR B C 1
ATOM 1576 O O . THR B 1 54 ? 3.882 45.467 0.721 1.00 66.42 49 THR B O 1
ATOM 1580 N N . SER B 1 55 ? 3.585 47.429 -0.332 1.00 65.12 50 SER B N 1
ATOM 1581 C CA . SER B 1 55 ? 5.008 47.659 -0.546 1.00 69.76 50 SER B CA 1
ATOM 1582 C C . SER B 1 55 ? 5.768 47.967 0.742 1.00 66.53 50 SER B C 1
ATOM 1583 O O . SER B 1 55 ? 5.175 48.344 1.754 1.00 59.96 50 SER B O 1
ATOM 1586 N N . LEU B 1 56 ? 7.085 47.794 0.680 1.00 66.92 51 LEU B N 1
ATOM 1587 C CA . LEU B 1 56 ? 7.979 48.115 1.785 1.00 60.92 51 LEU B CA 1
ATOM 1588 C C . LEU B 1 56 ? 7.876 49.592 2.109 1.00 50.66 51 LEU B C 1
ATOM 1589 O O . LEU B 1 56 ? 7.767 49.974 3.268 1.00 48.35 51 LEU B O 1
ATOM 1594 N N . ASP B 1 57 ? 7.892 50.425 1.081 1.00 52.63 52 ASP B N 1
ATOM 1595 C CA . ASP B 1 57 ? 7.768 51.866 1.302 1.00 69.46 52 ASP B CA 1
ATOM 1596 C C . ASP B 1 57 ? 6.472 52.226 2.023 1.00 63.20 52 ASP B C 1
ATOM 1597 O O . ASP B 1 57 ? 6.462 53.044 2.941 1.00 63.31 52 ASP B O 1
ATOM 1602 N N . ASN B 1 58 ? 5.376 51.612 1.608 1.00 61.99 53 ASN B N 1
ATOM 1603 C CA . ASN B 1 58 ? 4.093 51.899 2.230 1.00 60.59 53 ASN B CA 1
ATOM 1604 C C . ASN B 1 58 ? 4.090 51.533 3.705 1.00 57.61 53 ASN B C 1
ATOM 1605 O O . ASN B 1 58 ? 3.694 52.330 4.552 1.00 54.77 53 ASN B O 1
ATOM 1610 N N . ILE B 1 59 ? 4.533 50.319 4.013 1.00 50.66 54 ILE B N 1
ATOM 1611 C CA . ILE B 1 59 ? 4.486 49.847 5.380 1.00 43.17 54 ILE B CA 1
ATOM 1612 C C . ILE B 1 59 ? 5.345 50.721 6.289 1.00 43.75 54 ILE B C 1
ATOM 1613 O O . ILE B 1 59 ? 4.971 51.054 7.423 1.00 43.35 54 ILE B O 1
ATOM 1618 N N . ILE B 1 60 ? 6.519 51.067 5.788 1.00 41.17 55 ILE B N 1
ATOM 1619 C CA . ILE B 1 60 ? 7.447 51.877 6.543 1.00 44.83 55 ILE B CA 1
ATOM 1620 C C . ILE B 1 60 ? 6.836 53.264 6.793 1.00 47.02 55 ILE B C 1
ATOM 1621 O O . ILE B 1 60 ? 6.899 53.787 7.901 1.00 48.52 55 ILE B O 1
ATOM 1626 N N . MET B 1 61 ? 6.227 53.827 5.758 1.00 44.36 56 MET B N 1
ATOM 1627 C CA . MET B 1 61 ? 5.512 55.102 5.864 1.00 49.07 56 MET B CA 1
ATOM 1628 C C . MET B 1 61 ? 4.461 55.054 6.991 1.00 55.91 56 MET B C 1
ATOM 1629 O O . MET B 1 61 ? 4.510 55.820 7.954 1.00 56.86 56 MET B O 1
ATOM 1634 N N . ARG B 1 62 ? 3.525 54.123 6.875 1.00 54.39 57 ARG B N 1
ATOM 1635 C CA . ARG B 1 62 ? 2.489 53.936 7.888 1.00 51.66 57 ARG B CA 1
ATOM 1636 C C . ARG B 1 62 ? 3.018 53.770 9.308 1.00 56.59 57 ARG B C 1
ATOM 1637 O O . ARG B 1 62 ? 2.482 54.360 10.237 1.00 59.39 57 ARG B O 1
ATOM 1645 N N . ILE B 1 63 ? 4.068 52.971 9.484 1.00 50.76 58 ILE B N 1
ATOM 1646 C CA . ILE B 1 63 ? 4.666 52.830 10.805 1.00 44.79 58 ILE B CA 1
ATOM 1647 C C . ILE B 1 63 ? 5.128 54.192 11.328 1.00 53.67 58 ILE B C 1
ATOM 1648 O O . ILE B 1 63 ? 4.876 54.568 12.481 1.00 46.31 58 ILE B O 1
ATOM 1653 N N . LYS B 1 64 ? 5.825 54.919 10.471 1.00 46.78 59 LYS B N 1
ATOM 1654 C CA . LYS B 1 64 ? 6.406 56.190 10.865 1.00 56.36 59 LYS B CA 1
ATOM 1655 C C . LYS B 1 64 ? 5.342 57.228 11.283 1.00 64.12 59 LYS B C 1
ATOM 1656 O O . LYS B 1 64 ? 5.555 57.981 12.232 1.00 62.91 59 LYS B O 1
ATOM 1662 N N . ASN B 1 65 ? 4.211 57.255 10.577 1.00 58.88 60 ASN B N 1
ATOM 1663 C CA . ASN B 1 65 ? 3.086 58.136 10.918 1.00 56.72 60 ASN B CA 1
ATOM 1664 C C . ASN B 1 65 ? 2.424 57.826 12.256 1.00 64.62 60 ASN B C 1
ATOM 1665 O O . ASN B 1 65 ? 1.540 58.559 12.686 1.00 73.48 60 ASN B O 1
ATOM 1670 N N . ASN B 1 66 ? 2.838 56.735 12.898 1.00 57.06 61 ASN B N 1
ATOM 1671 C CA . ASN B 1 66 ? 2.309 56.351 14.202 1.00 59.58 61 ASN B CA 1
ATOM 1672 C C . ASN B 1 66 ? 3.273 56.656 15.333 1.00 64.03 61 ASN B C 1
ATOM 1673 O O . ASN B 1 66 ? 2.899 56.587 16.503 1.00 72.29 61 ASN B O 1
ATOM 1678 N N . LEU B 1 67 ? 4.519 56.970 14.986 1.00 57.26 62 LEU B N 1
ATOM 1679 C CA . LEU B 1 67 ? 5.568 57.182 15.987 1.00 57.33 62 LEU B CA 1
ATOM 1680 C C . LEU B 1 67 ? 5.781 58.664 16.313 1.00 68.89 62 LEU B C 1
ATOM 1681 O O . LEU B 1 67 ? 5.266 59.540 15.616 1.00 66.99 62 LEU B O 1
ATOM 1686 N N . LYS B 1 68 ? 6.551 58.934 17.367 1.00 71.48 63 LYS B N 1
ATOM 1687 C CA . LYS B 1 68 ? 6.783 60.302 17.834 1.00 79.95 63 LYS B CA 1
ATOM 1688 C C . LYS B 1 68 ? 8.225 60.498 18.288 1.00 75.26 63 LYS B C 1
ATOM 1689 O O . LYS B 1 68 ? 8.875 59.555 18.748 1.00 57.01 63 LYS B O 1
ATOM 1695 N N . ASN B 1 69 ? 8.720 61.729 18.180 1.00 75.02 64 ASN B N 1
ATOM 1696 C CA . ASN B 1 69 ? 10.115 61.995 18.495 1.00 71.50 64 ASN B CA 1
ATOM 1697 C C . ASN B 1 69 ? 10.395 62.014 19.995 1.00 76.90 64 ASN B C 1
ATOM 1698 O O . ASN B 1 69 ? 11.552 62.041 20.410 1.00 75.23 64 ASN B O 1
ATOM 1703 N N . THR B 1 70 ? 9.342 61.987 20.810 1.00 79.70 65 THR B N 1
ATOM 1704 C CA . THR B 1 70 ? 9.522 62.080 22.261 1.00 85.25 65 THR B CA 1
ATOM 1705 C C . THR B 1 70 ? 9.039 60.868 23.071 1.00 86.86 65 THR B C 1
ATOM 1706 O O . THR B 1 70 ? 9.092 60.885 24.304 1.00 82.74 65 THR B O 1
ATOM 1710 N N . GLU B 1 71 ? 8.579 59.824 22.382 1.00 84.25 66 GLU B N 1
ATOM 1711 C CA . GLU B 1 71 ? 8.180 58.584 23.044 1.00 77.92 66 GLU B CA 1
ATOM 1712 C C . GLU B 1 71 ? 8.825 57.390 22.361 1.00 72.89 66 GLU B C 1
ATOM 1713 O O . GLU B 1 71 ? 8.930 57.350 21.144 1.00 71.36 66 GLU B O 1
ATOM 1719 N N . CYS B 1 72 ? 9.268 56.417 23.147 1.00 73.58 67 CYS B N 1
ATOM 1720 C CA . CYS B 1 72 ? 9.821 55.191 22.593 1.00 61.14 67 CYS B CA 1
ATOM 1721 C C . CYS B 1 72 ? 8.711 54.178 22.382 1.00 60.68 67 CYS B C 1
ATOM 1722 O O . CYS B 1 72 ? 7.673 54.235 23.034 1.00 62.87 67 CYS B O 1
ATOM 1725 N N . ARG B 1 73 ? 8.927 53.262 21.450 1.00 61.03 68 ARG B N 1
ATOM 1726 C CA . ARG B 1 73 ? 7.956 52.218 21.167 1.00 54.41 68 ARG B CA 1
ATOM 1727 C C . ARG B 1 73 ? 8.688 50.959 20.745 1.00 49.08 68 ARG B C 1
ATOM 1728 O O . ARG B 1 73 ? 9.895 50.986 20.497 1.00 51.32 68 ARG B O 1
ATOM 1736 N N . TYR B 1 74 ? 7.953 49.856 20.659 1.00 44.37 69 TYR B N 1
ATOM 1737 C CA . TYR B 1 74 ? 8.467 48.648 20.017 1.00 43.17 69 TYR B CA 1
ATOM 1738 C C . TYR B 1 74 ? 7.569 48.366 18.837 1.00 42.13 69 TYR B C 1
ATOM 1739 O O . TYR B 1 74 ? 6.354 48.434 18.958 1.00 47.43 69 TYR B O 1
ATOM 1748 N N . ILE B 1 75 ? 8.158 48.071 17.689 1.00 44.68 70 ILE B N 1
ATOM 1749 C CA . ILE B 1 75 ? 7.358 47.699 16.536 1.00 40.09 70 ILE B CA 1
ATOM 1750 C C . ILE B 1 75 ? 7.718 46.307 16.051 1.00 37.82 70 ILE B C 1
ATOM 1751 O O . ILE B 1 75 ? 8.886 45.945 15.969 1.00 36.90 70 ILE B O 1
ATOM 1756 N N . ILE B 1 76 ? 6.695 45.532 15.729 1.00 42.27 71 ILE B N 1
ATOM 1757 C CA . ILE B 1 76 ? 6.877 44.249 15.081 1.00 43.93 71 ILE B CA 1
ATOM 1758 C C . ILE B 1 76 ? 6.198 44.322 13.725 1.00 39.44 71 ILE B C 1
ATOM 1759 O O . ILE B 1 76 ? 5.025 44.672 13.630 1.00 47.57 71 ILE B O 1
ATOM 1764 N N . ALA B 1 77 ? 6.940 44.004 12.677 1.00 35.36 72 ALA B N 1
ATOM 1765 C CA . ALA B 1 77 ? 6.479 44.235 11.316 1.00 41.55 72 ALA B CA 1
ATOM 1766 C C . ALA B 1 77 ? 6.825 43.087 10.388 1.00 41.38 72 ALA B C 1
ATOM 1767 O O . ALA B 1 77 ? 7.968 42.626 10.350 1.00 40.91 72 ALA B O 1
ATOM 1769 N N . ASP B 1 78 ? 5.827 42.661 9.628 1.00 46.10 73 ASP B N 1
ATOM 1770 C CA . ASP B 1 78 ? 5.967 41.650 8.583 1.00 52.76 73 ASP B CA 1
ATOM 1771 C C . ASP B 1 78 ? 6.432 42.327 7.285 1.00 55.94 73 ASP B C 1
ATOM 1772 O O . ASP B 1 78 ? 5.606 42.697 6.456 1.00 66.91 73 ASP B O 1
ATOM 1777 N N . MET B 1 79 ? 7.740 42.519 7.123 1.00 46.75 74 MET B N 1
ATOM 1778 C CA . MET B 1 79 ? 8.281 43.222 5.962 1.00 49.42 74 MET B CA 1
ATOM 1779 C C . MET B 1 79 ? 8.409 42.334 4.731 1.00 59.52 74 MET B C 1
ATOM 1780 O O . MET B 1 79 ? 8.944 41.229 4.822 1.00 62.09 74 MET B O 1
ATOM 1785 N N . PRO B 1 80 ? 7.950 42.830 3.570 1.00 63.01 75 PRO B N 1
ATOM 1786 C CA . PRO B 1 80 ? 8.170 42.173 2.275 1.00 61.36 75 PRO B CA 1
ATOM 1787 C C . PRO B 1 80 ? 9.515 42.582 1.690 1.00 61.75 75 PRO B C 1
ATOM 1788 O O . PRO B 1 80 ? 9.726 43.753 1.369 1.00 69.40 75 PRO B O 1
ATOM 1792 N N . ILE B 1 81 ? 10.416 41.620 1.551 1.00 55.53 76 ILE B N 1
ATOM 1793 C CA . ILE B 1 81 ? 11.780 41.899 1.124 1.00 61.07 76 ILE B CA 1
ATOM 1794 C C . ILE B 1 81 ? 11.967 41.898 -0.394 1.00 68.48 76 ILE B C 1
ATOM 1795 O O . ILE B 1 81 ? 11.568 40.964 -1.074 1.00 79.24 76 ILE B O 1
ATOM 1800 N N . PRO B 1 82 ? 12.582 42.953 -0.930 1.00 67.97 77 PRO B N 1
ATOM 1801 C CA . PRO B 1 82 ? 12.922 42.983 -2.355 1.00 71.63 77 PRO B CA 1
ATOM 1802 C C . PRO B 1 82 ? 14.152 42.134 -2.647 1.00 79.92 77 PRO B C 1
ATOM 1803 O O . PRO B 1 82 ? 15.055 42.048 -1.812 1.00 71.79 77 PRO B O 1
ATOM 1807 N N . THR B 1 83 ? 14.186 41.528 -3.829 1.00 92.14 78 THR B N 1
ATOM 1808 C CA . THR B 1 83 ? 15.277 40.643 -4.224 1.00 96.09 78 THR B CA 1
ATOM 1809 C C . THR B 1 83 ? 15.900 41.157 -5.511 1.00 104.60 78 THR B C 1
ATOM 1810 O O . THR B 1 83 ? 15.292 41.963 -6.212 1.00 104.48 78 THR B O 1
ATOM 1814 N N . PRO B 1 84 ? 17.130 40.715 -5.815 1.00 112.24 79 PRO B N 1
ATOM 1815 C CA . PRO B 1 84 ? 17.624 40.827 -7.188 1.00 116.83 79 PRO B CA 1
ATOM 1816 C C . PRO B 1 84 ? 16.541 40.381 -8.173 1.00 119.85 79 PRO B C 1
ATOM 1817 O O . PRO B 1 84 ? 16.537 40.779 -9.338 1.00 118.24 79 PRO B O 1
ATOM 1821 N N . GLU B 1 85 ? 15.624 39.557 -7.682 1.00 126.59 80 GLU B N 1
ATOM 1822 C CA . GLU B 1 85 ? 14.491 39.078 -8.460 1.00 137.99 80 GLU B CA 1
ATOM 1823 C C . GLU B 1 85 ? 13.244 39.847 -7.990 1.00 139.42 80 GLU B C 1
ATOM 1824 O O . GLU B 1 85 ? 13.359 40.707 -7.120 1.00 137.76 80 GLU B O 1
ATOM 1830 N N . GLY B 1 86 ? 12.057 39.546 -8.515 1.00 131.77 81 GLY B N 1
ATOM 1831 C CA . GLY B 1 86 ? 11.793 38.372 -9.321 1.00 138.87 81 GLY B CA 1
ATOM 1832 C C . GLY B 1 86 ? 11.088 37.365 -8.430 1.00 146.10 81 GLY B C 1
ATOM 1833 O O . GLY B 1 86 ? 10.161 36.675 -8.860 1.00 151.28 81 GLY B O 1
ATOM 1834 N N . VAL B 1 87 ? 11.537 37.296 -7.175 1.00 144.89 82 VAL B N 1
ATOM 1835 C CA . VAL B 1 87 ? 10.925 36.449 -6.148 1.00 140.96 82 VAL B CA 1
ATOM 1836 C C . VAL B 1 87 ? 11.060 37.074 -4.761 1.00 132.86 82 VAL B C 1
ATOM 1837 O O . VAL B 1 87 ? 12.071 36.879 -4.086 1.00 131.63 82 VAL B O 1
ATOM 1841 N N . LEU B 1 88 ? 10.039 37.812 -4.332 1.00 123.71 83 LEU B N 1
ATOM 1842 C CA . LEU B 1 88 ? 10.104 38.512 -3.052 1.00 112.32 83 LEU B CA 1
ATOM 1843 C C . LEU B 1 88 ? 9.389 37.761 -1.926 1.00 111.01 83 LEU B C 1
ATOM 1844 O O . LEU B 1 88 ? 8.303 37.217 -2.121 1.00 120.20 83 LEU B O 1
ATOM 1849 N N . ARG B 1 89 ? 10.007 37.750 -0.746 1.00 99.97 84 ARG B N 1
ATOM 1850 C CA . ARG B 1 89 ? 9.465 37.059 0.424 1.00 90.10 84 ARG B CA 1
ATOM 1851 C C . ARG B 1 89 ? 9.333 38.016 1.616 1.00 78.78 84 ARG B C 1
ATOM 1852 O O . ARG B 1 89 ? 9.847 39.133 1.574 1.00 79.97 84 ARG B O 1
ATOM 1860 N N . ASP B 1 90 ? 8.656 37.581 2.678 1.00 64.07 85 ASP B N 1
ATOM 1861 C CA . ASP B 1 90 ? 8.517 38.417 3.876 1.00 69.36 85 ASP B CA 1
ATOM 1862 C C . ASP B 1 90 ? 9.362 37.964 5.075 1.00 60.98 85 ASP B C 1
ATOM 1863 O O . ASP B 1 90 ? 9.658 36.789 5.236 1.00 64.55 85 ASP B O 1
ATOM 1868 N N . ARG B 1 91 ? 9.731 38.921 5.918 1.00 58.75 86 ARG B N 1
ATOM 1869 C CA . ARG B 1 91 ? 10.485 38.669 7.137 1.00 54.69 86 ARG B CA 1
ATOM 1870 C C . ARG B 1 91 ? 9.912 39.506 8.276 1.00 53.91 86 ARG B C 1
ATOM 1871 O O . ARG B 1 91 ? 9.531 40.657 8.076 1.00 53.48 86 ARG B O 1
ATOM 1879 N N . ILE B 1 92 ? 9.879 38.945 9.476 1.00 40.52 87 ILE B N 1
ATOM 1880 C CA . ILE B 1 92 ? 9.423 39.696 10.639 1.00 44.28 87 ILE B CA 1
ATOM 1881 C C . ILE B 1 92 ? 10.567 40.443 11.322 1.00 47.88 87 ILE B C 1
ATOM 1882 O O . ILE B 1 92 ? 11.557 39.839 11.754 1.00 45.64 87 ILE B O 1
ATOM 1887 N N . TYR B 1 93 ? 10.439 41.763 11.426 1.00 44.51 88 TYR B N 1
ATOM 1888 C CA . TYR B 1 93 ? 11.452 42.533 12.109 1.00 39.30 88 TYR B CA 1
ATOM 1889 C C . TYR B 1 93 ? 10.960 43.027 13.455 1.00 40.45 88 TYR B C 1
ATOM 1890 O O . TYR B 1 93 ? 9.824 43.455 13.585 1.00 46.14 88 TYR B O 1
ATOM 1899 N N . PHE B 1 94 ? 11.826 42.990 14.456 1.00 38.25 89 PHE B N 1
ATOM 1900 C CA . PHE B 1 94 ? 11.504 43.675 15.685 1.00 36.19 89 PHE B CA 1
ATOM 1901 C C . PHE B 1 94 ? 12.269 45.005 15.690 1.00 44.51 89 PHE B C 1
ATOM 1902 O O . PHE B 1 94 ? 13.501 45.037 15.567 1.00 41.90 89 PHE B O 1
ATOM 1910 N N . ILE B 1 95 ? 11.538 46.097 15.843 1.00 38.01 90 ILE B N 1
ATOM 1911 C CA . ILE B 1 95 ? 12.141 47.419 15.779 1.00 42.11 90 ILE B CA 1
ATOM 1912 C C . ILE B 1 95 ? 11.952 48.150 17.092 1.00 42.66 90 ILE B C 1
ATOM 1913 O O . ILE B 1 95 ? 10.830 48.317 17.568 1.00 45.26 90 ILE B O 1
ATOM 1918 N N . PHE B 1 96 ? 13.062 48.559 17.677 1.00 45.53 91 PHE B N 1
ATOM 1919 C CA . PHE B 1 96 ? 13.035 49.381 18.865 1.00 52.88 91 PHE B CA 1
ATOM 1920 C C . PHE B 1 96 ? 13.266 50.835 18.475 1.00 49.67 91 PHE B C 1
ATOM 1921 O O . PHE B 1 96 ? 14.373 51.240 18.117 1.00 50.31 91 PHE B O 1
ATOM 1929 N N . TRP B 1 97 ? 12.184 51.592 18.499 1.00 46.51 92 TRP B N 1
ATOM 1930 C CA . TRP B 1 97 ? 12.225 53.021 18.284 1.00 51.70 92 TRP B CA 1
ATOM 1931 C C . TRP B 1 97 ? 12.631 53.691 19.606 1.00 59.73 92 TRP B C 1
ATOM 1932 O O . TRP B 1 97 ? 11.906 53.613 20.602 1.00 62.27 92 TRP B O 1
ATOM 1943 N N . SER B 1 98 ? 13.799 54.325 19.621 1.00 60.41 93 SER B N 1
ATOM 1944 C CA . SER B 1 98 ? 14.316 54.927 20.845 1.00 71.31 93 SER B CA 1
ATOM 1945 C C . SER B 1 98 ? 14.825 56.342 20.617 1.00 70.38 93 SER B C 1
ATOM 1946 O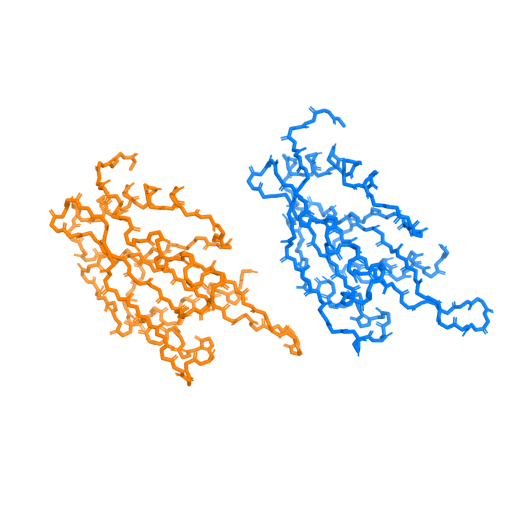 O . SER B 1 98 ? 16.030 56.587 20.655 1.00 71.72 93 SER B O 1
ATOM 1949 N N . PRO B 1 99 ? 13.907 57.283 20.378 1.00 70.27 94 PRO B N 1
ATOM 1950 C CA . PRO B 1 99 ? 14.312 58.662 20.086 1.00 81.13 94 PRO B CA 1
ATOM 1951 C C . PRO B 1 99 ? 15.148 59.260 21.219 1.00 91.36 94 PRO B C 1
ATOM 1952 O O . PRO B 1 99 ? 15.162 58.715 22.323 1.00 91.66 94 PRO B O 1
ATOM 1956 N N . GLY B 1 100 ? 15.835 60.366 20.945 1.00 101.11 95 GLY B N 1
ATOM 1957 C CA . GLY B 1 100 ? 16.700 60.995 21.931 1.00 101.02 95 GLY B CA 1
ATOM 1958 C C . GLY B 1 100 ? 15.992 61.921 22.912 1.00 102.61 95 GLY B C 1
ATOM 1959 O O . GLY B 1 100 ? 16.576 62.342 23.911 1.00 102.12 95 GLY B O 1
ATOM 1960 N N . LEU B 1 101 ? 14.728 62.223 22.637 1.00 101.01 96 LEU B N 1
ATOM 1961 C CA . LEU B 1 101 ? 13.989 63.227 23.396 1.00 100.04 96 LEU B CA 1
ATOM 1962 C C . LEU B 1 101 ? 13.148 62.641 24.532 1.00 101.46 96 LEU B C 1
ATOM 1963 O O . LEU B 1 101 ? 12.754 63.353 25.456 1.00 105.31 96 LEU B O 1
ATOM 1968 N N . SER B 1 102 ? 12.857 61.349 24.467 1.00 97.19 97 SER B N 1
ATOM 1969 C CA . SER B 1 102 ? 12.087 60.716 25.530 1.00 96.16 97 SER B CA 1
ATOM 1970 C C . SER B 1 102 ? 12.828 60.814 26.866 1.00 96.84 97 SER B C 1
ATOM 1971 O O . SER B 1 102 ? 14.046 60.670 26.910 1.00 102.69 97 SER B O 1
ATOM 1974 N N . LYS B 1 103 ? 12.094 61.064 27.948 1.00 98.26 98 LYS B N 1
ATOM 1975 C CA . LYS B 1 103 ? 12.701 61.191 29.275 1.00 109.15 98 LYS B CA 1
ATOM 1976 C C . LYS B 1 103 ? 13.706 60.066 29.528 1.00 118.40 98 LYS B C 1
ATOM 1977 O O . LYS B 1 103 ? 13.524 58.951 29.047 1.00 122.15 98 LYS B O 1
ATOM 1983 N N . PRO B 1 104 ? 14.778 60.359 30.278 1.00 127.02 99 PRO B N 1
ATOM 1984 C CA . PRO B 1 104 ? 15.815 59.357 30.557 1.00 132.52 99 PRO B CA 1
ATOM 1985 C C . PRO B 1 104 ? 15.230 58.080 31.152 1.00 132.26 99 PRO B C 1
ATOM 1986 O O . PRO B 1 104 ? 15.527 56.980 30.679 1.00 130.44 99 PRO B O 1
ATOM 1990 N N . LYS B 1 105 ? 14.404 58.232 32.183 1.00 133.47 100 LYS B N 1
ATOM 1991 C CA . LYS B 1 105 ? 13.777 57.089 32.834 1.00 128.93 100 LYS B CA 1
ATOM 1992 C C . LYS B 1 105 ? 12.885 56.320 31.864 1.00 119.34 100 LYS B C 1
ATOM 1993 O O . LYS B 1 105 ? 12.653 55.128 32.044 1.00 121.43 100 LYS B O 1
ATOM 1999 N N . GLU B 1 106 ? 12.400 57.002 30.830 1.00 111.26 101 GLU B N 1
ATOM 2000 C CA . GLU B 1 106 ? 11.604 56.353 29.793 1.00 109.85 101 GLU B CA 1
ATOM 2001 C C . GLU B 1 106 ? 12.461 55.450 28.908 1.00 104.88 101 GLU B C 1
ATOM 2002 O O . GLU B 1 106 ? 12.129 54.280 28.690 1.00 97.00 101 GLU B O 1
ATOM 2008 N N . LYS B 1 107 ? 13.555 56.005 28.391 1.00 104.93 102 LYS B N 1
ATOM 2009 C CA . LYS B 1 107 ? 14.477 55.238 27.569 1.00 96.88 102 LYS B CA 1
ATOM 2010 C C . LYS B 1 107 ? 14.950 54.036 28.358 1.00 97.87 102 LYS B C 1
ATOM 2011 O O . LYS B 1 107 ? 14.760 52.898 27.941 1.00 98.60 102 LYS B O 1
ATOM 2017 N N . MET B 1 108 ? 15.558 54.297 29.510 1.00 95.62 103 MET B N 1
ATOM 2018 C CA . MET B 1 108 ? 16.049 53.226 30.363 1.00 94.57 103 MET B CA 1
ATOM 2019 C C . MET B 1 108 ? 14.967 52.170 30.567 1.00 93.30 103 MET B C 1
ATOM 2020 O O . MET B 1 108 ? 15.255 50.972 30.642 1.00 95.57 103 MET B O 1
ATOM 2025 N N . LEU B 1 109 ? 13.721 52.623 30.647 1.00 89.55 104 LEU B N 1
ATOM 2026 C CA . LEU B 1 109 ? 12.591 51.720 30.797 1.00 90.42 104 LEU B CA 1
ATOM 2027 C C . LEU B 1 109 ? 12.475 50.832 29.570 1.00 83.09 104 LEU B C 1
ATOM 2028 O O . LEU B 1 109 ? 12.724 49.630 29.639 1.00 81.67 104 LEU B O 1
ATOM 2033 N N . TYR B 1 110 ? 12.105 51.436 28.446 1.00 77.40 105 TYR B N 1
ATOM 2034 C CA . TYR B 1 110 ? 11.978 50.706 27.194 1.00 72.85 105 TYR B CA 1
ATOM 2035 C C . TYR B 1 110 ? 13.217 49.867 26.886 1.00 73.51 105 TYR B C 1
ATOM 2036 O O . TYR B 1 110 ? 13.113 48.695 26.524 1.00 72.85 105 TYR B O 1
ATOM 2045 N N . ALA B 1 111 ? 14.393 50.459 27.052 1.00 74.23 106 ALA B N 1
ATOM 2046 C CA . ALA B 1 111 ? 15.631 49.765 26.723 1.00 75.98 106 ALA B CA 1
ATOM 2047 C C . ALA B 1 111 ? 15.796 48.472 27.522 1.00 87.83 106 ALA B C 1
ATOM 2048 O O . ALA B 1 111 ? 16.184 47.437 26.974 1.00 89.05 106 ALA B O 1
ATOM 2050 N N . ALA B 1 112 ? 15.506 48.532 28.818 1.00 92.19 107 ALA B N 1
ATOM 2051 C CA . ALA B 1 112 ? 15.659 47.361 29.671 1.00 92.47 107 ALA B CA 1
ATOM 2052 C C . ALA B 1 112 ? 14.468 46.425 29.510 1.00 86.33 107 ALA B C 1
ATOM 2053 O O . ALA B 1 112 ? 14.611 45.200 29.574 1.00 88.21 107 ALA B O 1
ATOM 2055 N N . SER B 1 113 ? 13.297 47.015 29.291 1.00 82.34 108 SER B N 1
ATOM 2056 C CA . SER B 1 113 ? 12.058 46.260 29.152 1.00 84.34 108 SER B CA 1
ATOM 2057 C C . SER B 1 113 ? 11.985 45.541 27.808 1.00 88.76 108 SER B C 1
ATOM 2058 O O . SER B 1 113 ? 11.211 44.595 27.637 1.00 86.24 108 SER B O 1
ATOM 2061 N N . LYS B 1 114 ? 12.788 46.003 26.855 1.00 89.70 109 LYS B N 1
ATOM 2062 C CA . LYS B 1 114 ? 12.791 45.429 25.517 1.00 89.98 109 LYS B CA 1
ATOM 2063 C C . LYS B 1 114 ? 12.921 43.916 25.602 1.00 83.20 109 LYS B C 1
ATOM 2064 O O . LYS B 1 114 ? 12.274 43.173 24.865 1.00 74.05 109 LYS B O 1
ATOM 2070 N N . GLU B 1 115 ? 13.752 43.470 26.529 1.00 85.69 110 GLU B N 1
ATOM 2071 C CA . GLU B 1 115 ? 14.074 42.059 26.643 1.00 98.81 110 GLU B CA 1
ATOM 2072 C C . GLU B 1 115 ? 12.880 41.206 27.063 1.00 99.42 110 GLU B C 1
ATOM 2073 O O . GLU B 1 115 ? 12.634 40.139 26.494 1.00 95.37 110 GLU B O 1
ATOM 2079 N N . SER B 1 116 ? 12.147 41.675 28.065 1.00 100.53 111 SER B N 1
ATOM 2080 C CA . SER B 1 116 ? 11.041 40.906 28.624 1.00 96.94 111 SER B CA 1
ATOM 2081 C C . SER B 1 116 ? 9.898 40.703 27.625 1.00 89.15 111 SER B C 1
ATOM 2082 O O . SER B 1 116 ? 9.017 39.871 27.842 1.00 91.11 111 SER B O 1
ATOM 2085 N N . LEU B 1 117 ? 9.916 41.459 26.531 1.00 74.73 112 LEU B N 1
ATOM 2086 C CA . LEU B 1 117 ? 8.944 41.255 25.460 1.00 75.57 112 LEU B CA 1
ATOM 2087 C C . LEU B 1 117 ? 9.496 40.323 24.376 1.00 74.46 112 LEU B C 1
ATOM 2088 O O . LEU B 1 117 ? 8.824 39.378 23.957 1.00 67.27 112 LEU B O 1
ATOM 2093 N N . VAL B 1 118 ? 10.720 40.591 23.925 1.00 74.49 113 VAL B N 1
ATOM 2094 C CA . VAL B 1 118 ? 11.333 39.781 22.880 1.00 79.16 113 VAL B CA 1
ATOM 2095 C C . VAL B 1 118 ? 11.488 38.345 23.364 1.00 88.95 113 VAL B C 1
ATOM 2096 O O . VAL B 1 118 ? 11.497 37.407 22.567 1.00 91.23 113 VAL B O 1
ATOM 2100 N N . ARG B 1 119 ? 11.601 38.188 24.679 1.00 95.19 114 ARG B N 1
ATOM 2101 C CA . ARG B 1 119 ? 11.683 36.875 25.307 1.00 103.62 114 ARG B CA 1
ATOM 2102 C C . ARG B 1 119 ? 10.414 36.041 25.120 1.00 100.78 114 ARG B C 1
ATOM 2103 O O . ARG B 1 119 ? 10.493 34.833 24.911 1.00 102.25 114 ARG B O 1
ATOM 2111 N N . LYS B 1 120 ? 9.250 36.684 25.196 1.00 91.75 115 LYS B N 1
ATOM 2112 C CA . LYS B 1 120 ? 7.980 35.968 25.111 1.00 86.61 115 LYS B CA 1
ATOM 2113 C C . LYS B 1 120 ? 7.512 35.783 23.668 1.00 84.91 115 LYS B C 1
ATOM 2114 O O . LYS B 1 120 ? 6.378 35.383 23.427 1.00 83.86 115 LYS B O 1
ATOM 2120 N N . ILE B 1 121 ? 8.405 36.054 22.718 1.00 93.51 116 ILE B N 1
ATOM 2121 C CA . ILE B 1 121 ? 8.082 36.034 21.289 1.00 89.24 116 ILE B CA 1
ATOM 2122 C C . ILE B 1 121 ? 8.976 35.091 20.480 1.00 88.87 116 ILE B C 1
ATOM 2123 O O . ILE B 1 121 ? 10.200 35.127 20.589 1.00 91.10 116 ILE B O 1
ATOM 2128 N N . ASN B 1 122 ? 8.353 34.252 19.660 1.00 84.87 117 ASN B N 1
ATOM 2129 C CA . ASN B 1 122 ? 9.085 33.297 18.839 1.00 80.63 117 ASN B CA 1
ATOM 2130 C C . ASN B 1 122 ? 8.956 33.575 17.350 1.00 77.77 117 ASN B C 1
ATOM 2131 O O . ASN B 1 122 ? 7.856 33.524 16.794 1.00 75.85 117 ASN B O 1
ATOM 2136 N N . GLY B 1 123 ? 10.080 33.865 16.704 1.00 70.41 118 GLY B N 1
ATOM 2137 C CA . GLY B 1 123 ? 10.095 33.972 15.259 1.00 64.29 118 GLY B CA 1
ATOM 2138 C C . GLY B 1 123 ? 10.472 35.316 14.658 1.00 63.17 118 GLY B C 1
ATOM 2139 O O . GLY B 1 123 ? 10.151 35.580 13.505 1.00 63.58 118 GLY B O 1
ATOM 2140 N N . ILE B 1 124 ? 11.162 36.175 15.396 1.00 48.86 119 ILE B N 1
ATOM 2141 C CA . ILE B 1 124 ? 11.569 37.422 14.765 1.00 51.67 119 ILE B CA 1
ATOM 2142 C C . ILE B 1 124 ? 12.825 37.169 13.943 1.00 50.29 119 ILE B C 1
ATOM 2143 O O . ILE B 1 124 ? 13.754 36.498 14.400 1.00 45.54 119 ILE B O 1
ATOM 2148 N N . PHE B 1 125 ? 12.842 37.679 12.715 1.00 49.77 120 PHE B N 1
ATOM 2149 C CA . PHE B 1 125 ? 14.004 37.503 11.840 1.00 47.31 120 PHE B CA 1
ATOM 2150 C C . PHE B 1 125 ? 15.169 38.371 12.316 1.00 51.55 120 PHE B C 1
ATOM 2151 O O . PHE B 1 125 ? 16.285 37.889 12.506 1.00 45.17 120 PHE B O 1
ATOM 2159 N N . LYS B 1 126 ? 14.908 39.648 12.556 1.00 45.44 121 LYS B N 1
ATOM 2160 C CA . LYS B 1 126 ? 15.972 40.514 13.036 1.00 34.83 121 LYS B CA 1
ATOM 2161 C C . LYS B 1 126 ? 15.444 41.579 13.978 1.00 38.11 121 LYS B C 1
ATOM 2162 O O . LYS B 1 126 ? 14.301 42.036 13.851 1.00 41.06 121 LYS B O 1
ATOM 2168 N N . SER B 1 127 ? 16.284 41.965 14.928 1.00 38.35 122 SER B N 1
ATOM 2169 C CA . SER B 1 127 ? 15.951 43.031 15.847 1.00 50.62 122 SER B CA 1
ATOM 2170 C C . SER B 1 127 ? 16.785 44.237 15.447 1.00 49.95 122 SER B C 1
ATOM 2171 O O . SER B 1 127 ? 17.978 44.100 15.216 1.00 45.40 122 SER B O 1
ATOM 2174 N N . LEU B 1 128 ? 16.157 45.405 15.368 1.00 45.85 123 LEU B N 1
ATOM 2175 C CA . LEU B 1 128 ? 16.861 46.636 15.039 1.00 48.94 123 LEU B CA 1
ATOM 2176 C C . LEU B 1 128 ? 16.690 47.636 16.164 1.00 49.81 123 LEU B C 1
ATOM 2177 O O . LEU B 1 128 ? 15.686 47.622 16.876 1.00 49.09 123 LEU B O 1
ATOM 2182 N N . GLU B 1 129 ? 17.660 48.520 16.311 1.00 42.99 124 GLU B N 1
ATOM 2183 C CA . GLU B 1 129 ? 17.519 49.636 17.228 1.00 52.38 124 GLU B CA 1
ATOM 2184 C C . GLU B 1 129 ? 17.652 50.937 16.450 1.00 54.28 124 GLU B C 1
ATOM 2185 O O . GLU B 1 129 ? 18.666 51.182 15.811 1.00 57.88 124 GLU B O 1
ATOM 2191 N N . ILE B 1 130 ? 16.620 51.769 16.504 1.00 55.42 125 ILE B N 1
ATOM 2192 C CA . ILE B 1 130 ? 16.621 53.001 15.750 1.00 54.95 125 ILE B CA 1
ATOM 2193 C C . ILE B 1 130 ? 16.491 54.204 16.681 1.00 59.49 125 ILE B C 1
ATOM 2194 O O . ILE B 1 130 ? 15.556 54.303 17.494 1.00 54.00 125 ILE B O 1
ATOM 2199 N N . THR B 1 131 ? 17.439 55.118 16.542 1.00 59.31 126 THR B N 1
ATOM 2200 C CA . THR B 1 131 ? 17.621 56.213 17.484 1.00 68.41 126 THR B CA 1
ATOM 2201 C C . THR B 1 131 ? 17.663 57.591 16.799 1.00 70.82 126 THR B C 1
ATOM 2202 O O . THR B 1 131 ? 17.897 58.621 17.444 1.00 75.11 126 THR B O 1
ATOM 2206 N N . CYS B 1 132 ? 17.388 57.619 15.499 1.00 68.08 127 CYS B N 1
ATOM 2207 C CA . CYS B 1 132 ? 17.488 58.868 14.736 1.00 74.98 127 CYS B CA 1
ATOM 2208 C C . CYS B 1 132 ? 16.286 59.795 14.920 1.00 73.78 127 CYS B C 1
ATOM 2209 O O . CYS B 1 132 ? 15.360 59.500 15.675 1.00 67.78 127 CYS B O 1
ATOM 2212 N N . ASP B 1 133 ? 16.314 60.923 14.217 1.00 75.25 128 ASP B N 1
ATOM 2213 C CA . ASP B 1 133 ? 15.180 61.833 14.185 1.00 74.23 128 ASP B CA 1
ATOM 2214 C C . ASP B 1 133 ? 14.049 61.188 13.410 1.00 74.15 128 ASP B C 1
ATOM 2215 O O . ASP B 1 133 ? 14.283 60.362 12.528 1.00 71.46 128 ASP B O 1
ATOM 2220 N N . ILE B 1 134 ? 12.823 61.579 13.736 1.00 72.85 129 ILE B N 1
ATOM 2221 C CA . ILE B 1 134 ? 11.640 60.968 13.154 1.00 67.96 129 ILE B CA 1
ATOM 2222 C C . ILE B 1 134 ? 11.529 61.261 11.666 1.00 66.64 129 ILE B C 1
ATOM 2223 O O . ILE B 1 134 ? 10.999 60.456 10.914 1.00 61.23 129 ILE B O 1
ATOM 2228 N N . ASN B 1 135 ? 12.026 62.420 11.244 1.00 68.69 130 ASN B N 1
ATOM 2229 C CA . ASN B 1 135 ? 11.997 62.801 9.831 1.00 64.94 130 ASN B CA 1
ATOM 2230 C C . ASN B 1 135 ? 12.926 61.967 8.952 1.00 65.23 130 ASN B C 1
ATOM 2231 O O . ASN B 1 135 ? 12.849 62.020 7.725 1.00 68.97 130 ASN B O 1
ATOM 2236 N N . GLU B 1 136 ? 13.806 61.204 9.583 1.00 64.64 131 GLU B N 1
ATOM 2237 C CA . GLU B 1 136 ? 14.754 60.375 8.843 1.00 61.73 131 GLU B CA 1
ATOM 2238 C C . GLU B 1 136 ? 14.449 58.899 9.019 1.00 61.71 131 GLU B C 1
ATOM 2239 O O . GLU B 1 136 ? 15.178 58.051 8.521 1.00 59.57 131 GLU B O 1
ATOM 2245 N N . PHE B 1 137 ? 13.353 58.607 9.713 1.00 57.85 132 PHE B N 1
ATOM 2246 C CA . PHE B 1 137 ? 12.972 57.244 10.053 1.00 58.49 132 PHE B CA 1
ATOM 2247 C C . PHE B 1 137 ? 12.689 56.366 8.836 1.00 53.57 132 PHE B C 1
ATOM 2248 O O . PHE B 1 137 ? 13.125 55.223 8.784 1.00 47.12 132 PHE B O 1
ATOM 2256 N N . GLU B 1 138 ? 11.955 56.896 7.866 1.00 53.50 133 GLU B N 1
ATOM 2257 C CA . GLU B 1 138 ? 11.577 56.111 6.696 1.00 52.13 133 GLU B CA 1
ATOM 2258 C C . GLU B 1 138 ? 12.813 55.618 5.951 1.00 51.91 133 GLU B C 1
ATOM 2259 O O . GLU B 1 138 ? 12.938 54.444 5.609 1.00 59.11 133 GLU B O 1
ATOM 2265 N N . GLU B 1 139 ? 13.723 56.555 5.727 1.00 48.15 134 GLU B N 1
ATOM 2266 C CA . GLU B 1 139 ? 14.885 56.390 4.888 1.00 50.28 134 GLU B CA 1
ATOM 2267 C C . GLU B 1 139 ? 15.896 55.490 5.570 1.00 50.77 134 GLU B C 1
ATOM 2268 O O . GLU B 1 139 ? 16.543 54.672 4.924 1.00 52.10 134 GLU B O 1
ATOM 2274 N N . GLU B 1 140 ? 16.032 55.650 6.882 1.00 50.04 135 GLU B N 1
ATOM 2275 C CA . GLU B 1 140 ? 16.969 54.841 7.649 1.00 57.17 135 GLU B CA 1
ATOM 2276 C C . GLU B 1 140 ? 16.476 53.391 7.798 1.00 45.83 135 GLU B C 1
ATOM 2277 O O . GLU B 1 140 ? 17.228 52.434 7.594 1.00 46.05 135 GLU B O 1
ATOM 2283 N N . LEU B 1 141 ? 15.210 53.233 8.157 1.00 45.15 136 LEU B N 1
ATOM 2284 C CA . LEU B 1 141 ? 14.627 51.913 8.298 1.00 38.53 136 LEU B CA 1
ATOM 2285 C C . LEU B 1 141 ? 14.758 51.135 6.988 1.00 44.18 136 LEU B C 1
ATOM 2286 O O . LEU B 1 141 ? 15.148 49.963 6.972 1.00 40.94 136 LEU B O 1
ATOM 2291 N N . LYS B 1 142 ? 14.402 51.796 5.894 1.00 41.59 137 LYS B N 1
ATOM 2292 C CA . LYS B 1 142 ? 14.487 51.186 4.584 1.00 48.85 137 LYS B CA 1
ATOM 2293 C C . LYS B 1 142 ? 15.904 50.746 4.242 1.00 51.34 137 LYS B C 1
ATOM 2294 O O . LYS B 1 142 ? 16.100 49.672 3.683 1.00 50.48 137 LYS B O 1
ATOM 2300 N N . ALA B 1 143 ? 16.889 51.573 4.564 1.00 44.30 138 ALA B N 1
ATOM 2301 C CA . ALA B 1 143 ? 18.266 51.253 4.210 1.00 42.63 138 ALA B CA 1
ATOM 2302 C C . ALA B 1 143 ? 18.832 50.139 5.082 1.00 41.23 138 ALA B C 1
ATOM 2303 O O . ALA B 1 143 ? 19.598 49.305 4.601 1.00 41.98 138 ALA B O 1
ATOM 2305 N N . ILE B 1 144 ? 18.463 50.125 6.360 1.00 39.76 139 ILE B N 1
ATOM 2306 C CA . ILE B 1 144 ? 18.875 49.038 7.236 1.00 45.90 139 ILE B CA 1
ATOM 2307 C C . ILE B 1 144 ? 18.304 47.734 6.708 1.00 45.72 139 ILE B C 1
ATOM 2308 O O . ILE B 1 144 ? 19.033 46.770 6.561 1.00 39.57 139 ILE B O 1
ATOM 2313 N N . ILE B 1 145 ? 17.016 47.729 6.365 1.00 42.41 140 ILE B N 1
ATOM 2314 C CA . ILE B 1 145 ? 16.382 46.518 5.824 1.00 39.79 140 ILE B CA 1
ATOM 2315 C C . ILE B 1 145 ? 16.981 46.071 4.494 1.00 45.59 140 ILE B C 1
ATOM 2316 O O . ILE B 1 145 ? 17.309 44.913 4.325 1.00 43.64 140 ILE B O 1
ATOM 2321 N N . LEU B 1 146 ? 17.155 46.993 3.557 1.00 46.23 141 LEU B N 1
ATOM 2322 C CA . LEU B 1 146 ? 17.722 46.640 2.257 1.00 43.31 141 LEU B CA 1
ATOM 2323 C C . LEU B 1 146 ? 19.164 46.163 2.347 1.00 49.39 141 LEU B C 1
ATOM 2324 O O . LEU B 1 146 ? 19.634 45.427 1.483 1.00 51.17 141 LEU B O 1
ATOM 2329 N N . ASN B 1 147 ? 19.883 46.587 3.379 1.00 41.56 142 ASN B N 1
ATOM 2330 C CA . ASN B 1 147 ? 21.287 46.214 3.476 1.00 46.46 142 ASN B CA 1
ATOM 2331 C C . ASN B 1 147 ? 21.566 45.136 4.512 1.00 59.32 142 ASN B C 1
ATOM 2332 O O . ASN B 1 147 ? 22.687 45.008 4.978 1.00 64.76 142 ASN B O 1
ATOM 2337 N N . THR B 1 148 ? 20.559 44.355 4.872 1.00 71.95 143 THR B N 1
ATOM 2338 C CA . THR B 1 148 ? 20.798 43.258 5.802 1.00 89.86 143 THR B CA 1
ATOM 2339 C C . THR B 1 148 ? 20.747 41.908 5.094 1.00 95.59 143 THR B C 1
ATOM 2340 O O . THR B 1 148 ? 21.530 41.655 4.176 1.00 89.93 143 THR B O 1
#

Nearest PDB structures (foldseek):
  2xfa-assembly2_B  TM=1.007E+00  e=4.087E-32  Plasmodium berghei
  1f7s-assembly1_A  TM=8.712E-01  e=6.443E-13  Arabidopsis thaliana
  1vkk-assembly1_A  TM=8.353E-01  e=2.065E-09  Mus musculus
  1v6f-assembly1_A  TM=8.181E-01  e=1.077E-09  Mus musculus
  3l50-assembly2_B  TM=8.279E-01  e=4.511E-09  Homo sapiens

Organism: Plasmodium berghei (NCBI:txid5821)

Sequence (286 aa):
MVSGVNVSDECIYEFNRLKVKHLNKYIIYKIENLEKIVVDVLEHDMELTSLDNIIMRIKNNLKNTECRYIIADMPIPTPEGVLRDRIYFIFWSPGLSKPKEKMLYAASKESLVRKINGIFKSLEITCDINEFEEELKAIILNTMVSGVNVSDECIYEFNRLKVKHLNKYIIYKIENLEKIVVDVLEHDMELTSLDNIIMRIKNNLKNTECRYIIADMPIPTPEGVLRDRIYFIFWSPGLSKPKEKMLYAASKESLVRKINGIFKSLEITCDINEFEEELKAIILNT

CATH classification: 3.40.20.10